Protein AF-A0A9D7M5J3-F1 (afdb_monomer_lite)

Structure (mmCIF, N/CA/C/O backbone):
data_AF-A0A9D7M5J3-F1
#
_entry.id   AF-A0A9D7M5J3-F1
#
loop_
_atom_site.group_PDB
_atom_site.id
_atom_site.type_symbol
_atom_site.label_atom_id
_atom_site.label_alt_id
_atom_site.label_comp_id
_atom_site.label_asym_id
_atom_site.label_entity_id
_atom_site.label_seq_id
_atom_site.pdbx_PDB_ins_code
_atom_site.Cartn_x
_atom_site.Cartn_y
_atom_site.Cartn_z
_atom_site.occupancy
_atom_site.B_iso_or_equiv
_atom_site.auth_seq_id
_atom_site.auth_comp_id
_atom_site.auth_asym_id
_atom_site.auth_atom_id
_atom_site.pdbx_PDB_model_num
ATOM 1 N N . MET A 1 1 ? 2.722 43.543 47.442 1.00 39.03 1 MET A N 1
ATOM 2 C CA . MET A 1 1 ? 3.346 42.303 46.932 1.00 39.03 1 MET A CA 1
ATOM 3 C C . MET A 1 1 ? 2.319 41.614 46.046 1.00 39.03 1 MET A C 1
ATOM 5 O O . MET A 1 1 ? 1.258 41.268 46.543 1.00 39.03 1 MET A O 1
ATOM 9 N N . LYS A 1 2 ? 2.551 41.580 44.728 1.00 34.09 2 LYS A N 1
ATOM 10 C CA . LYS A 1 2 ? 1.630 41.011 43.726 1.00 34.09 2 LYS A CA 1
ATOM 11 C C . LYS A 1 2 ? 2.003 39.540 43.482 1.00 34.09 2 LYS A C 1
ATOM 13 O O . LYS A 1 2 ? 3.196 39.239 43.528 1.00 34.09 2 LYS A O 1
ATOM 18 N N . PRO A 1 3 ? 1.039 38.633 43.257 1.00 40.09 3 PRO A N 1
ATOM 19 C CA . PRO A 1 3 ? 1.306 37.203 43.252 1.00 40.09 3 PRO A CA 1
ATOM 20 C C . PRO A 1 3 ? 2.024 36.795 41.961 1.00 40.09 3 PRO A C 1
ATOM 22 O O . PRO A 1 3 ? 1.487 36.921 40.863 1.00 40.09 3 PRO A O 1
ATOM 25 N N . ILE A 1 4 ? 3.238 36.263 42.107 1.00 49.81 4 ILE A N 1
ATOM 26 C CA . ILE A 1 4 ? 3.941 35.483 41.081 1.00 49.81 4 ILE A CA 1
ATOM 27 C C . ILE A 1 4 ? 3.377 34.057 41.150 1.00 49.81 4 ILE A C 1
ATOM 29 O O . ILE A 1 4 ? 4.041 33.123 41.572 1.00 49.81 4 ILE A O 1
ATOM 33 N N . ILE A 1 5 ? 2.095 33.896 40.826 1.00 48.34 5 ILE A N 1
ATOM 34 C CA . ILE A 1 5 ? 1.463 32.586 40.615 1.00 48.34 5 ILE A CA 1
ATOM 35 C C . ILE A 1 5 ? 0.471 32.759 39.466 1.00 48.34 5 ILE A C 1
ATOM 37 O O . ILE A 1 5 ? -0.736 32.743 39.655 1.00 48.34 5 ILE A O 1
ATOM 41 N N . SER A 1 6 ? 0.975 33.034 38.264 1.00 42.06 6 SER A N 1
ATOM 42 C CA . SER A 1 6 ? 0.135 32.923 37.061 1.00 42.06 6 SER A CA 1
ATOM 43 C C . SER A 1 6 ? 0.899 32.637 35.766 1.00 42.06 6 SER A C 1
ATOM 45 O O . SER A 1 6 ? 0.270 32.503 34.723 1.00 42.06 6 SER A O 1
ATOM 47 N N . PHE A 1 7 ? 2.227 32.489 35.802 1.00 35.81 7 PHE A N 1
ATOM 48 C CA . PHE A 1 7 ? 3.009 32.159 34.602 1.00 35.81 7 PHE A CA 1
ATOM 49 C C . PHE A 1 7 ? 3.361 30.672 34.463 1.00 35.81 7 PHE A C 1
ATOM 51 O O . PHE A 1 7 ? 3.781 30.254 33.389 1.00 35.81 7 PHE A O 1
ATOM 58 N N . LEU A 1 8 ? 3.139 29.850 35.500 1.00 36.00 8 LEU A N 1
ATOM 59 C CA . LEU A 1 8 ? 3.524 28.432 35.466 1.00 36.00 8 LEU A CA 1
ATOM 60 C C . LEU A 1 8 ? 2.443 27.477 34.922 1.00 36.00 8 LEU A C 1
ATOM 62 O O . LEU A 1 8 ? 2.755 26.331 34.626 1.00 36.00 8 LEU A O 1
ATOM 66 N N . PHE A 1 9 ? 1.198 27.930 34.728 1.00 38.12 9 PHE A N 1
ATOM 67 C CA . PHE A 1 9 ? 0.125 27.088 34.165 1.00 38.12 9 PHE A CA 1
ATOM 68 C C . PHE A 1 9 ? -0.090 27.255 32.654 1.00 38.12 9 PHE A C 1
ATOM 70 O O . PHE A 1 9 ? -0.777 26.441 32.047 1.00 38.12 9 PHE A O 1
ATOM 77 N N . ILE A 1 10 ? 0.535 28.250 32.017 1.00 40.31 10 ILE A N 1
ATOM 78 C CA . ILE A 1 10 ? 0.405 28.462 30.563 1.00 40.31 10 ILE A CA 1
ATOM 79 C C . ILE A 1 10 ? 1.448 27.638 29.780 1.00 40.31 10 ILE A C 1
ATOM 81 O O . ILE A 1 10 ? 1.235 27.324 28.614 1.00 40.31 10 ILE A O 1
ATOM 85 N N . PHE A 1 11 ? 2.523 27.179 30.434 1.00 33.00 11 PHE A N 1
ATOM 86 C CA . PHE A 1 11 ? 3.556 26.341 29.806 1.00 33.00 11 PHE A CA 1
ATOM 87 C C . PHE A 1 11 ? 3.235 24.838 29.754 1.00 33.00 11 PHE A C 1
ATOM 89 O O . PHE A 1 11 ? 3.879 24.112 29.003 1.00 33.00 11 PHE A O 1
ATOM 96 N N . LEU A 1 12 ? 2.239 24.355 30.506 1.00 38.28 12 LEU A N 1
ATOM 97 C CA . LEU A 1 12 ? 1.829 22.941 30.460 1.00 38.28 12 LEU A CA 1
ATOM 98 C C . LEU A 1 12 ? 0.682 22.677 29.472 1.00 38.28 12 LEU A C 1
ATOM 100 O O . LEU A 1 12 ? 0.534 21.553 29.006 1.00 38.28 12 LEU A O 1
ATOM 104 N N . ALA A 1 13 ? -0.086 23.702 29.090 1.00 37.25 13 ALA A N 1
ATOM 105 C CA . ALA A 1 13 ? -1.111 23.580 28.050 1.00 37.25 13 ALA A CA 1
ATOM 106 C C . ALA A 1 13 ? -0.543 23.734 26.625 1.00 37.25 13 ALA A C 1
ATOM 108 O O . ALA A 1 13 ? -1.155 23.268 25.667 1.00 37.25 13 ALA A O 1
ATOM 109 N N . SER A 1 14 ? 0.642 24.336 26.470 1.00 31.34 14 SER A N 1
ATOM 110 C CA . SER A 1 14 ? 1.285 24.547 25.165 1.00 31.34 14 SER A CA 1
ATOM 111 C C . SER A 1 14 ? 2.151 23.376 24.681 1.00 31.34 14 SER A C 1
ATOM 113 O O . SER A 1 14 ? 2.630 23.415 23.554 1.00 31.34 14 SER A O 1
ATOM 115 N N . CYS A 1 15 ? 2.302 22.306 25.474 1.00 36.12 15 CYS A N 1
ATOM 116 C CA . CYS A 1 15 ? 2.923 21.045 25.035 1.00 36.12 15 CYS A CA 1
ATOM 117 C C . CYS A 1 15 ? 1.903 19.950 24.658 1.00 36.12 15 CYS A C 1
ATOM 119 O O . CYS A 1 15 ? 2.300 18.827 24.370 1.00 36.12 15 CYS A O 1
ATOM 121 N N . ILE A 1 16 ? 0.596 20.251 24.653 1.00 40.50 16 ILE A N 1
ATOM 122 C CA . ILE A 1 16 ? -0.466 19.295 24.267 1.00 40.50 16 ILE A CA 1
ATOM 123 C C . ILE A 1 16 ? -0.857 19.466 22.783 1.00 40.50 16 ILE A C 1
ATOM 125 O O . ILE A 1 16 ? -1.712 18.751 22.259 1.00 40.50 16 ILE A O 1
ATOM 129 N N . SER A 1 17 ? -0.212 20.384 22.054 1.00 37.12 17 SER A N 1
ATOM 130 C CA . SER A 1 17 ? -0.443 20.513 20.617 1.00 37.12 17 SER A CA 1
ATOM 131 C C . SER A 1 17 ? 0.369 19.475 19.828 1.00 37.12 17 SER A C 1
ATOM 133 O O . SER A 1 17 ? 1.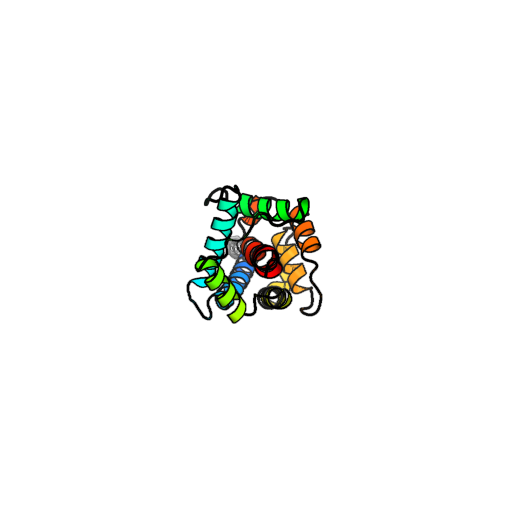598 19.507 19.851 1.00 37.12 17 SER A O 1
ATOM 135 N N . ASN A 1 18 ? -0.348 18.664 19.042 1.00 42.31 18 ASN A N 1
ATOM 136 C CA . ASN A 1 18 ? 0.032 18.259 17.677 1.00 42.31 18 ASN A CA 1
ATOM 137 C C . ASN A 1 18 ? 0.776 16.929 17.427 1.00 42.31 18 ASN A C 1
ATOM 139 O O . ASN A 1 18 ? 1.499 16.846 16.444 1.00 42.31 18 ASN A O 1
ATOM 143 N N . ASN A 1 19 ? 0.531 15.858 18.195 1.00 53.69 19 ASN A N 1
ATOM 144 C CA . ASN A 1 19 ? 0.949 14.496 17.783 1.00 53.69 19 ASN A CA 1
ATOM 145 C C . ASN A 1 19 ? -0.200 13.529 17.452 1.00 53.69 19 ASN A C 1
ATOM 147 O O . ASN A 1 19 ? 0.053 12.420 16.995 1.00 53.69 19 ASN A O 1
ATOM 151 N N . TYR A 1 20 ? -1.461 13.927 17.623 1.00 54.34 20 TYR A N 1
ATOM 152 C CA . TYR A 1 20 ? -2.599 13.018 17.431 1.00 54.34 20 TYR A CA 1
ATOM 153 C C . TYR A 1 20 ? -2.767 12.465 16.004 1.00 54.34 20 TYR A C 1
ATOM 155 O O . TYR A 1 20 ? -3.079 11.281 15.893 1.00 54.34 20 TYR A O 1
ATOM 163 N N . PRO A 1 21 ? -2.539 13.242 14.922 1.00 69.38 21 PRO A N 1
ATOM 164 C CA . PRO A 1 21 ? -2.521 12.683 13.570 1.00 69.38 21 PRO A CA 1
ATOM 165 C C . PRO A 1 21 ? -1.436 11.611 13.412 1.00 69.38 21 PRO A C 1
ATOM 167 O O . PRO A 1 21 ? -1.717 10.532 12.907 1.00 69.38 21 PRO A O 1
ATOM 170 N N . ASN A 1 22 ? -0.241 11.852 13.961 1.00 74.50 22 ASN A N 1
ATOM 171 C CA . ASN A 1 22 ? 0.867 10.896 13.912 1.00 74.50 22 ASN A CA 1
ATOM 172 C C . ASN A 1 22 ? 0.569 9.625 14.724 1.00 74.50 22 ASN A C 1
ATOM 174 O O . ASN A 1 22 ? 0.876 8.528 14.277 1.00 74.50 22 ASN A O 1
ATOM 178 N N . GLU A 1 23 ? -0.034 9.743 15.911 1.00 82.12 23 GLU A N 1
ATOM 179 C CA . GLU A 1 23 ? -0.439 8.584 16.723 1.00 82.12 23 GLU A CA 1
ATOM 180 C C . GLU A 1 23 ? -1.495 7.732 16.016 1.00 82.12 23 GLU A C 1
ATOM 182 O O . GLU A 1 23 ? -1.362 6.511 15.964 1.00 82.12 23 GLU A O 1
ATOM 187 N N . ALA A 1 24 ? -2.517 8.374 15.450 1.00 83.69 24 ALA A N 1
ATOM 188 C CA . ALA A 1 24 ? -3.568 7.690 14.714 1.00 83.69 24 ALA A CA 1
ATOM 189 C C . ALA A 1 24 ? -2.999 6.974 13.480 1.00 83.69 24 ALA A C 1
ATOM 191 O O . ALA A 1 24 ? -3.262 5.794 13.273 1.00 83.69 24 ALA A O 1
ATOM 192 N N . GLU A 1 25 ? -2.172 7.654 12.687 1.00 84.81 25 GLU A N 1
ATOM 193 C CA . GLU A 1 25 ? -1.519 7.055 11.523 1.00 84.81 25 GLU A CA 1
ATOM 194 C C . GLU A 1 25 ? -0.591 5.902 11.910 1.00 84.81 25 GLU A C 1
ATOM 196 O O . GLU A 1 25 ? -0.587 4.864 11.247 1.00 84.81 25 GLU A O 1
ATOM 201 N N . ASN A 1 26 ? 0.166 6.039 13.001 1.00 88.62 26 ASN A N 1
ATOM 202 C CA . ASN A 1 26 ? 0.989 4.954 13.524 1.00 88.62 26 ASN A CA 1
ATOM 203 C C . ASN A 1 26 ? 0.132 3.744 13.908 1.00 88.62 26 ASN A C 1
ATOM 205 O O . ASN A 1 26 ? 0.468 2.630 13.522 1.00 88.62 26 ASN A O 1
ATOM 209 N N . GLU A 1 27 ? -0.991 3.942 14.603 1.00 92.69 27 GLU A N 1
ATOM 210 C CA . GLU A 1 27 ? -1.904 2.856 14.980 1.00 92.69 27 GLU A CA 1
ATOM 211 C C . GLU A 1 27 ? -2.520 2.168 13.751 1.00 92.69 27 GLU A C 1
ATOM 213 O O . GLU A 1 27 ? -2.554 0.940 13.688 1.00 92.69 27 GLU A O 1
ATOM 218 N N . MET A 1 28 ? -2.928 2.927 12.730 1.00 92.94 28 MET A N 1
ATOM 219 C CA . MET A 1 28 ? -3.419 2.359 11.465 1.00 92.94 28 MET A CA 1
ATOM 220 C C . MET A 1 28 ? -2.339 1.534 10.754 1.00 92.94 28 MET A C 1
ATOM 222 O O . MET A 1 28 ? -2.603 0.425 10.289 1.00 92.94 28 MET A O 1
ATOM 226 N N . ASN A 1 29 ? -1.110 2.051 10.685 1.00 92.38 29 ASN A N 1
ATOM 227 C CA . ASN A 1 29 ? 0.018 1.354 10.068 1.00 92.38 29 ASN A CA 1
ATOM 228 C C . ASN A 1 29 ? 0.421 0.097 10.850 1.00 92.38 29 ASN A C 1
ATOM 230 O O . ASN A 1 29 ? 0.740 -0.924 10.245 1.00 92.38 29 ASN A O 1
ATOM 234 N N . GLU A 1 30 ? 0.367 0.143 12.180 1.00 94.94 30 GLU A N 1
ATOM 235 C CA . GLU A 1 30 ? 0.563 -1.016 13.052 1.00 94.94 30 GLU A CA 1
ATOM 236 C C . GLU A 1 30 ? -0.514 -2.079 12.816 1.00 94.94 30 GLU A C 1
ATOM 238 O O . GLU A 1 30 ? -0.183 -3.254 12.668 1.00 94.94 30 GLU A O 1
ATOM 243 N N . ASN A 1 31 ? -1.786 -1.687 12.695 1.00 95.38 31 ASN A N 1
ATOM 244 C CA . ASN A 1 31 ? -2.882 -2.605 12.372 1.00 95.38 31 ASN A CA 1
ATOM 245 C C . ASN A 1 31 ? -2.647 -3.309 11.028 1.00 95.38 31 ASN A C 1
ATOM 247 O O . ASN A 1 31 ? -2.722 -4.538 10.955 1.00 95.38 31 ASN A O 1
ATOM 251 N N . ILE A 1 32 ? -2.278 -2.553 9.988 1.00 95.06 32 ILE A N 1
ATOM 252 C CA . ILE A 1 32 ? -1.920 -3.102 8.673 1.00 95.06 32 ILE A CA 1
ATOM 253 C C . ILE A 1 32 ? -0.736 -4.066 8.799 1.00 95.06 32 ILE A C 1
ATOM 255 O O . ILE A 1 32 ? -0.806 -5.197 8.312 1.00 95.06 32 ILE A O 1
ATOM 259 N N . ARG A 1 33 ? 0.338 -3.654 9.484 1.00 95.38 33 ARG A N 1
ATOM 260 C CA . ARG A 1 33 ? 1.535 -4.483 9.663 1.00 95.38 33 ARG A CA 1
ATOM 261 C C . ARG A 1 33 ? 1.200 -5.791 10.367 1.00 95.38 33 ARG A C 1
ATOM 263 O O . ARG A 1 33 ? 1.571 -6.841 9.865 1.00 95.38 33 ARG A O 1
ATOM 270 N N . ASN A 1 34 ? 0.468 -5.739 11.477 1.00 95.44 34 ASN A N 1
ATOM 271 C CA . ASN A 1 34 ? 0.084 -6.920 12.253 1.00 95.44 34 ASN A CA 1
ATOM 272 C C . ASN A 1 34 ? -0.729 -7.917 11.419 1.00 95.44 34 ASN A C 1
ATOM 274 O O . ASN A 1 34 ? -0.594 -9.127 11.590 1.00 95.44 34 ASN A O 1
ATOM 278 N N . ARG A 1 35 ? -1.558 -7.422 10.493 1.00 94.81 35 ARG A N 1
ATOM 279 C CA . ARG A 1 35 ? -2.290 -8.272 9.550 1.00 94.81 35 ARG A CA 1
ATOM 280 C C . ARG A 1 35 ? -1.370 -8.878 8.493 1.00 94.81 35 ARG A C 1
ATOM 282 O O . ARG A 1 35 ? -1.509 -10.060 8.203 1.00 94.81 35 ARG A O 1
ATOM 289 N N . LEU A 1 36 ? -0.426 -8.109 7.950 1.00 95.00 36 LEU A N 1
ATOM 290 C CA . LEU A 1 36 ? 0.546 -8.603 6.969 1.00 95.00 36 LEU A CA 1
ATOM 291 C C . LEU A 1 36 ? 1.517 -9.629 7.567 1.00 95.00 36 LEU A C 1
ATOM 293 O O . LEU A 1 36 ? 1.928 -10.553 6.875 1.00 95.00 36 LEU A O 1
ATOM 297 N N . THR A 1 37 ? 1.871 -9.505 8.844 1.00 95.56 37 THR A N 1
ATOM 298 C CA . THR A 1 37 ? 2.920 -10.328 9.463 1.00 95.56 37 THR A CA 1
ATOM 299 C C . THR A 1 37 ? 2.407 -11.525 10.261 1.00 95.56 37 THR A C 1
ATOM 301 O O . THR A 1 37 ? 3.205 -12.219 10.891 1.00 95.56 37 THR A O 1
ATOM 304 N N . VAL A 1 38 ? 1.100 -11.814 10.220 1.00 94.69 38 VAL A N 1
ATOM 305 C CA . VAL A 1 38 ? 0.485 -12.870 11.048 1.00 94.69 38 VAL A CA 1
ATOM 306 C C . VAL A 1 38 ? 1.053 -14.268 10.762 1.00 94.69 38 VAL A C 1
ATOM 308 O O . VAL A 1 38 ? 1.217 -15.061 11.685 1.00 94.69 38 VAL A O 1
ATOM 311 N N . ASN A 1 39 ? 1.402 -14.557 9.505 1.00 92.69 39 ASN A N 1
ATOM 312 C CA . ASN A 1 39 ? 1.982 -15.841 9.094 1.00 92.69 39 ASN A CA 1
ATOM 313 C C . ASN A 1 39 ? 3.507 -15.776 8.922 1.00 92.69 39 ASN A C 1
ATOM 315 O O . ASN A 1 39 ? 4.193 -16.784 9.087 1.00 92.69 39 ASN A O 1
ATOM 319 N N . SER A 1 40 ? 4.038 -14.603 8.562 1.00 93.50 40 SER A N 1
ATOM 320 C CA . SER A 1 40 ? 5.458 -14.391 8.283 1.00 93.50 40 SER A CA 1
ATOM 321 C C . SER A 1 40 ? 5.916 -13.026 8.821 1.00 93.50 40 SER A C 1
ATOM 323 O O . SER A 1 40 ? 5.496 -11.991 8.297 1.00 93.50 40 SER A O 1
ATOM 325 N N . PRO A 1 41 ? 6.807 -12.987 9.833 1.00 93.75 41 PRO A N 1
ATOM 326 C CA . PRO A 1 41 ? 7.225 -11.746 10.495 1.00 93.75 41 PRO A CA 1
ATOM 327 C C . PRO A 1 41 ? 7.899 -10.692 9.604 1.00 93.75 41 PRO A C 1
ATOM 329 O O . PRO A 1 41 ? 8.037 -9.548 10.030 1.00 93.75 41 PRO A O 1
ATOM 332 N N . SER A 1 42 ? 8.367 -11.066 8.409 1.00 94.69 42 SER A N 1
ATOM 333 C CA . SER A 1 42 ? 9.049 -10.175 7.458 1.00 94.69 42 SER A CA 1
ATOM 334 C C . SER A 1 42 ? 8.200 -9.795 6.247 1.00 94.69 42 SER A C 1
ATOM 336 O O . SER A 1 42 ? 8.693 -9.084 5.368 1.00 94.69 42 SER A O 1
ATOM 338 N N . PHE A 1 43 ? 6.955 -10.274 6.160 1.00 96.75 43 PHE A N 1
ATOM 339 C CA . PHE A 1 43 ? 6.185 -10.170 4.924 1.00 96.75 43 PHE A CA 1
ATOM 340 C C . PHE A 1 43 ? 5.867 -8.729 4.510 1.00 96.75 43 PHE A C 1
ATOM 342 O O . PHE A 1 43 ? 5.921 -8.414 3.324 1.00 96.75 43 PHE A O 1
ATOM 349 N N . ASP A 1 44 ? 5.615 -7.832 5.464 1.00 95.19 44 ASP A N 1
ATOM 350 C CA . ASP A 1 44 ? 5.410 -6.402 5.205 1.00 95.19 44 ASP A CA 1
ATOM 351 C C . ASP A 1 44 ? 6.607 -5.776 4.465 1.00 95.19 44 ASP A C 1
ATOM 353 O O . ASP A 1 44 ? 6.445 -5.080 3.459 1.00 95.19 44 ASP A O 1
ATOM 357 N N . LYS A 1 45 ? 7.825 -6.088 4.919 1.00 95.25 45 LYS A N 1
ATOM 358 C CA . LYS A 1 45 ? 9.075 -5.603 4.321 1.00 95.25 45 LYS A CA 1
ATOM 359 C C . LYS A 1 45 ? 9.346 -6.253 2.972 1.00 95.25 45 LYS A C 1
ATOM 361 O O . LYS A 1 45 ? 9.779 -5.569 2.048 1.00 95.25 45 LYS A O 1
ATOM 366 N N . GLU A 1 46 ? 9.093 -7.556 2.849 1.00 96.38 46 GLU A N 1
ATOM 367 C CA . GLU A 1 46 ? 9.244 -8.280 1.583 1.00 96.38 46 GLU A CA 1
ATOM 368 C C . GLU A 1 46 ? 8.304 -7.732 0.508 1.00 96.38 46 GLU A C 1
ATOM 370 O O . GLU A 1 46 ? 8.743 -7.475 -0.612 1.00 96.38 46 GLU A O 1
ATOM 375 N N . LEU A 1 47 ? 7.037 -7.492 0.854 1.00 96.62 47 LEU A N 1
ATOM 376 C CA . LEU A 1 47 ? 6.043 -6.936 -0.057 1.00 96.62 47 LEU A CA 1
ATOM 377 C C . LEU A 1 47 ? 6.413 -5.513 -0.494 1.00 96.62 47 LEU A C 1
ATOM 379 O O . LEU A 1 47 ? 6.357 -5.203 -1.685 1.00 96.62 47 LEU A O 1
ATOM 383 N N . LYS A 1 48 ? 6.843 -4.664 0.449 1.00 95.75 48 LYS A N 1
ATOM 384 C CA . LYS A 1 48 ? 7.313 -3.308 0.138 1.00 95.75 48 LYS A CA 1
ATOM 385 C C . LYS A 1 48 ? 8.515 -3.335 -0.805 1.00 95.75 48 LYS A C 1
ATOM 387 O O . LYS A 1 48 ? 8.498 -2.666 -1.836 1.00 95.75 48 LYS A O 1
ATOM 392 N N . LYS A 1 49 ? 9.522 -4.158 -0.502 1.00 94.88 49 LYS A N 1
ATOM 393 C CA . LYS A 1 49 ? 10.717 -4.287 -1.343 1.00 94.88 49 LYS A CA 1
ATOM 394 C C . LYS A 1 49 ? 10.371 -4.787 -2.746 1.00 94.88 49 LYS A C 1
ATOM 396 O O . LYS A 1 49 ? 10.915 -4.282 -3.723 1.00 94.88 49 LYS A O 1
ATOM 401 N N . TYR A 1 50 ? 9.448 -5.741 -2.841 1.00 95.62 50 TYR A N 1
ATOM 402 C CA . TYR A 1 50 ? 8.968 -6.275 -4.111 1.00 95.62 50 TYR A CA 1
ATOM 403 C C . TYR A 1 50 ? 8.300 -5.195 -4.977 1.00 95.62 50 TYR A C 1
ATOM 405 O O . TYR A 1 50 ? 8.570 -5.114 -6.176 1.00 95.62 50 TYR A O 1
ATOM 413 N N . PHE A 1 51 ? 7.487 -4.319 -4.379 1.00 95.62 51 PHE A N 1
ATOM 414 C CA . PHE A 1 51 ? 6.923 -3.167 -5.084 1.00 95.62 51 PHE A CA 1
ATOM 415 C C . PHE A 1 51 ? 7.999 -2.165 -5.531 1.00 95.62 51 PHE A C 1
ATOM 417 O O . PHE A 1 51 ? 7.982 -1.713 -6.672 1.00 95.62 51 PHE A O 1
ATOM 424 N N . GLU A 1 52 ? 8.974 -1.849 -4.681 1.00 94.00 52 GLU A N 1
ATOM 425 C CA . GLU A 1 52 ? 10.081 -0.946 -5.031 1.00 94.00 52 GLU A CA 1
ATOM 426 C C . GLU A 1 52 ? 10.960 -1.499 -6.168 1.00 94.00 52 GLU A C 1
ATOM 428 O O . GLU A 1 52 ? 11.382 -0.753 -7.056 1.00 94.00 52 GLU A O 1
ATOM 433 N N . ASP A 1 53 ? 11.193 -2.814 -6.192 1.00 92.75 53 ASP A N 1
ATOM 434 C CA . ASP A 1 53 ? 11.868 -3.493 -7.303 1.00 92.75 53 ASP A CA 1
ATOM 435 C C . ASP A 1 53 ? 11.045 -3.431 -8.590 1.00 92.75 53 ASP A C 1
ATOM 437 O O . ASP A 1 53 ? 11.600 -3.200 -9.666 1.00 92.75 53 ASP A O 1
ATOM 441 N N . TYR A 1 54 ? 9.723 -3.589 -8.490 1.00 92.81 54 TYR A N 1
ATOM 442 C CA . TYR A 1 54 ? 8.817 -3.412 -9.620 1.00 92.81 54 TYR A CA 1
ATOM 443 C C . TYR A 1 54 ? 8.874 -1.982 -10.172 1.00 92.81 54 TYR A C 1
ATOM 445 O O . TYR A 1 54 ? 8.994 -1.800 -11.382 1.00 92.81 54 TYR A O 1
ATOM 453 N N . LEU A 1 55 ? 8.852 -0.966 -9.310 1.00 93.06 55 LEU A N 1
ATOM 454 C CA . LEU A 1 55 ? 9.001 0.434 -9.711 1.00 93.06 55 LEU A CA 1
ATOM 455 C C . LEU A 1 55 ? 10.344 0.674 -10.418 1.00 93.06 55 LEU A C 1
ATOM 457 O O . LEU A 1 55 ? 10.375 1.216 -11.524 1.00 93.06 55 LEU A O 1
ATOM 461 N N . THR A 1 56 ? 11.441 0.193 -9.831 1.00 91.62 56 THR A N 1
ATOM 462 C CA . THR A 1 56 ? 12.790 0.327 -10.403 1.00 91.62 56 THR A CA 1
ATOM 463 C C . THR A 1 56 ? 12.893 -0.345 -11.772 1.00 91.62 56 THR A C 1
ATOM 465 O O . THR A 1 56 ? 13.412 0.239 -12.723 1.00 91.62 56 THR A O 1
ATOM 468 N N . ALA A 1 57 ? 12.343 -1.556 -11.909 1.00 90.31 57 ALA A N 1
ATOM 469 C CA . ALA A 1 57 ? 12.313 -2.290 -13.173 1.00 90.31 57 ALA A CA 1
ATOM 470 C C . ALA A 1 57 ? 11.517 -1.568 -14.274 1.00 90.31 57 ALA A C 1
ATOM 472 O O . ALA A 1 57 ? 11.728 -1.842 -15.455 1.00 90.31 57 ALA A O 1
ATOM 473 N N . ASN A 1 58 ? 10.635 -0.643 -13.894 1.00 88.81 58 ASN A N 1
ATOM 474 C CA . ASN A 1 58 ? 9.835 0.172 -14.798 1.00 88.81 58 ASN A CA 1
ATOM 475 C C . ASN A 1 58 ? 10.303 1.638 -14.873 1.00 88.81 58 ASN A C 1
ATOM 477 O O . ASN A 1 58 ? 9.531 2.522 -15.238 1.00 88.81 58 ASN A O 1
ATOM 481 N N . ASN A 1 59 ? 11.583 1.892 -14.583 1.00 88.94 59 ASN A N 1
ATOM 482 C CA . ASN A 1 59 ? 12.245 3.196 -14.717 1.00 88.94 59 ASN A CA 1
ATOM 483 C C . ASN A 1 59 ? 11.726 4.297 -13.776 1.00 88.94 59 ASN A C 1
ATOM 485 O O . ASN A 1 59 ? 11.909 5.483 -14.054 1.00 88.94 59 ASN A O 1
ATOM 489 N N . PHE A 1 60 ? 11.120 3.929 -12.649 1.00 89.25 60 PHE A N 1
ATOM 490 C CA . PHE A 1 60 ? 10.930 4.857 -11.538 1.00 89.25 60 PHE A CA 1
ATOM 491 C C . PHE A 1 60 ? 12.201 4.836 -10.691 1.00 89.25 60 PHE A C 1
ATOM 493 O O . PHE A 1 60 ? 12.641 3.774 -10.256 1.00 89.25 60 PHE A O 1
ATOM 500 N N . THR A 1 61 ? 12.805 5.997 -10.448 1.00 86.38 61 THR A N 1
ATOM 501 C CA . THR A 1 61 ? 13.932 6.094 -9.513 1.00 86.38 61 THR A CA 1
ATOM 502 C C . THR A 1 61 ? 13.414 5.884 -8.096 1.00 86.38 61 THR A C 1
ATOM 504 O O . THR A 1 61 ? 12.566 6.652 -7.643 1.00 86.38 61 THR A O 1
ATOM 507 N N . VAL A 1 62 ? 13.907 4.847 -7.416 1.00 84.69 62 VAL A N 1
ATOM 508 C CA . VAL A 1 62 ? 13.527 4.526 -6.037 1.00 84.69 62 VAL A CA 1
ATOM 509 C C . VAL A 1 62 ? 14.772 4.446 -5.161 1.00 84.69 62 VAL A C 1
ATOM 511 O O . VAL A 1 62 ? 15.526 3.478 -5.192 1.00 84.69 62 VAL A O 1
ATOM 514 N N . ASP A 1 63 ? 14.957 5.475 -4.347 1.00 85.81 63 ASP A N 1
ATOM 515 C CA . ASP A 1 63 ? 15.882 5.521 -3.220 1.00 85.81 63 ASP A CA 1
ATOM 516 C C . ASP A 1 63 ? 15.233 6.288 -2.055 1.00 85.81 63 ASP A C 1
ATOM 518 O O . ASP A 1 63 ? 14.105 6.775 -2.159 1.00 85.81 63 ASP A O 1
ATOM 522 N N . GLN A 1 64 ? 15.932 6.408 -0.925 1.00 80.75 64 GLN A N 1
ATOM 523 C CA . GLN A 1 64 ? 15.387 7.082 0.255 1.00 80.75 64 GLN A CA 1
ATOM 524 C C . GLN A 1 64 ? 14.996 8.548 -0.008 1.00 80.75 64 GLN A C 1
ATOM 526 O O . GLN A 1 64 ? 14.055 9.037 0.611 1.00 80.75 64 GLN A O 1
ATOM 531 N N . ALA A 1 65 ? 15.686 9.244 -0.915 1.00 85.75 65 ALA A N 1
ATOM 532 C CA . ALA A 1 65 ? 15.403 10.642 -1.237 1.00 85.75 65 ALA A CA 1
ATOM 533 C C . ALA A 1 65 ? 14.241 10.797 -2.234 1.00 85.75 65 ALA A C 1
ATOM 535 O O . ALA A 1 65 ? 13.631 11.861 -2.312 1.00 85.75 65 ALA A O 1
ATOM 536 N N . THR A 1 66 ? 13.936 9.752 -3.005 1.00 89.69 66 THR A N 1
ATOM 537 C CA . THR A 1 66 ? 12.988 9.799 -4.130 1.00 89.69 66 THR A CA 1
ATOM 538 C C . THR A 1 66 ? 11.742 8.941 -3.926 1.00 89.69 66 THR A C 1
ATOM 540 O O . THR A 1 66 ? 10.822 9.014 -4.740 1.00 89.69 66 THR A O 1
ATOM 543 N N . ILE A 1 67 ? 11.650 8.171 -2.838 1.00 89.25 67 ILE A N 1
ATOM 544 C CA . ILE A 1 67 ? 10.564 7.203 -2.637 1.00 89.25 67 ILE A CA 1
ATOM 545 C C . ILE A 1 67 ? 9.164 7.831 -2.676 1.00 89.25 67 ILE A C 1
ATOM 547 O O . ILE A 1 67 ? 8.277 7.305 -3.346 1.00 89.25 67 ILE A O 1
ATOM 551 N N . SER A 1 68 ? 8.969 8.993 -2.052 1.00 91.19 68 SER A N 1
ATOM 552 C CA . SER A 1 68 ? 7.682 9.700 -2.062 1.00 91.19 68 SER A CA 1
ATOM 553 C C . SER A 1 68 ? 7.283 10.112 -3.484 1.00 91.19 68 SER A C 1
ATOM 555 O O . SER A 1 68 ? 6.152 9.890 -3.920 1.00 91.19 68 SER A O 1
ATOM 557 N N . LEU A 1 69 ? 8.250 10.621 -4.255 1.00 94.38 69 LEU A N 1
ATOM 558 C CA . LEU A 1 69 ? 8.060 10.975 -5.660 1.00 94.38 69 LEU A CA 1
ATOM 559 C C . LEU A 1 69 ? 7.758 9.744 -6.524 1.00 94.38 69 LEU A C 1
ATOM 561 O O . LEU A 1 69 ? 6.912 9.820 -7.414 1.00 94.38 69 LEU A O 1
ATOM 565 N N . ALA A 1 70 ? 8.404 8.609 -6.260 1.00 93.88 70 ALA A N 1
ATOM 566 C CA . ALA A 1 70 ? 8.159 7.373 -6.992 1.00 93.88 70 ALA A CA 1
ATOM 567 C C . ALA A 1 70 ? 6.725 6.859 -6.790 1.00 93.88 70 ALA A C 1
ATOM 569 O O . ALA A 1 70 ? 6.056 6.523 -7.766 1.00 93.88 70 ALA A O 1
ATOM 570 N N . TYR A 1 71 ? 6.225 6.862 -5.550 1.00 94.44 71 TYR A N 1
ATOM 571 C CA . TYR A 1 71 ? 4.858 6.437 -5.228 1.00 94.44 71 TYR A CA 1
ATOM 572 C C . TYR A 1 71 ? 3.817 7.372 -5.857 1.00 94.44 71 TYR A C 1
ATOM 574 O O . TYR A 1 71 ? 2.846 6.901 -6.455 1.00 94.44 71 TYR A O 1
ATOM 582 N N . TYR A 1 72 ? 4.050 8.687 -5.791 1.00 94.12 72 TYR A N 1
ATOM 583 C CA . TYR A 1 72 ? 3.208 9.682 -6.458 1.00 94.12 72 TYR A CA 1
ATOM 584 C C . TYR A 1 72 ? 3.165 9.464 -7.977 1.00 94.12 72 TYR A C 1
ATOM 586 O O . TYR A 1 72 ? 2.090 9.359 -8.570 1.00 94.12 72 TYR A O 1
ATOM 594 N N . ASN A 1 73 ? 4.334 9.346 -8.614 1.00 93.62 73 ASN A N 1
ATOM 595 C CA . ASN A 1 73 ? 4.434 9.160 -10.060 1.00 93.62 73 ASN A CA 1
ATOM 596 C C . ASN A 1 73 ? 3.817 7.835 -10.512 1.00 93.62 73 ASN A C 1
ATOM 598 O O . ASN A 1 73 ? 3.229 7.780 -11.589 1.00 93.62 73 ASN A O 1
ATOM 602 N N . TYR A 1 74 ? 3.925 6.780 -9.701 1.00 94.00 74 TYR A N 1
ATOM 603 C CA . TYR A 1 74 ? 3.267 5.506 -9.966 1.00 94.00 74 TYR A CA 1
ATOM 604 C C . TYR A 1 74 ? 1.744 5.670 -10.027 1.00 94.00 74 TYR A C 1
ATOM 606 O O . TYR A 1 74 ? 1.127 5.293 -11.023 1.00 94.00 74 TYR A O 1
ATOM 614 N N . LEU A 1 75 ? 1.131 6.295 -9.015 1.00 92.19 75 LEU A N 1
ATOM 615 C CA . LEU A 1 75 ? -0.311 6.560 -9.031 1.00 92.19 75 LEU A CA 1
ATOM 616 C C . LEU A 1 75 ? -0.716 7.442 -10.214 1.00 92.19 75 LEU A C 1
ATOM 618 O O . LEU A 1 75 ? -1.700 7.147 -10.893 1.00 92.19 75 LEU A O 1
ATOM 622 N N . LYS A 1 76 ? 0.058 8.500 -10.481 1.00 92.12 76 LYS A N 1
ATOM 623 C CA . LYS A 1 76 ? -0.172 9.398 -11.614 1.00 92.12 76 LYS A CA 1
ATOM 624 C C . LYS A 1 76 ? -0.167 8.636 -12.935 1.00 92.12 76 LYS A C 1
ATOM 626 O O . LYS A 1 76 ? -1.097 8.785 -13.722 1.00 92.12 76 LYS A O 1
ATOM 631 N N . TYR A 1 77 ? 0.811 7.756 -13.137 1.00 90.19 77 TYR A N 1
ATOM 632 C CA . TYR A 1 77 ? 0.858 6.884 -14.305 1.00 90.19 77 TYR A CA 1
ATOM 633 C C . TYR A 1 77 ? -0.399 6.009 -14.407 1.00 90.19 77 TYR A C 1
ATOM 635 O O . TYR A 1 77 ? -1.003 5.944 -15.477 1.00 90.19 77 TYR A O 1
ATOM 643 N N . LYS A 1 78 ? -0.825 5.365 -13.307 1.00 87.44 78 LYS A N 1
ATOM 644 C CA . LYS A 1 78 ? -2.024 4.505 -13.302 1.00 87.44 78 LYS A CA 1
ATOM 645 C C . LYS A 1 78 ? -3.276 5.261 -13.742 1.00 87.44 78 LYS A C 1
ATOM 647 O O . LYS A 1 78 ? -4.052 4.714 -14.518 1.00 87.44 78 LYS A O 1
ATOM 652 N N . VAL A 1 79 ? -3.454 6.505 -13.297 1.00 87.00 79 VAL A N 1
ATOM 653 C CA . VAL A 1 79 ? -4.603 7.337 -13.690 1.00 87.00 79 VAL A CA 1
ATOM 654 C C . VAL A 1 79 ? -4.492 7.829 -15.132 1.00 87.00 79 VAL A C 1
ATOM 656 O O . VAL A 1 79 ? -5.471 7.770 -15.869 1.00 87.00 79 VAL A O 1
ATOM 659 N N . GLU A 1 80 ? -3.317 8.293 -15.559 1.00 88.44 80 GLU A N 1
ATOM 660 C CA . GLU A 1 80 ? -3.130 8.875 -16.896 1.00 88.44 80 GLU A CA 1
ATOM 661 C C . GLU A 1 80 ? -3.148 7.840 -18.021 1.00 88.44 80 GLU A C 1
ATOM 663 O O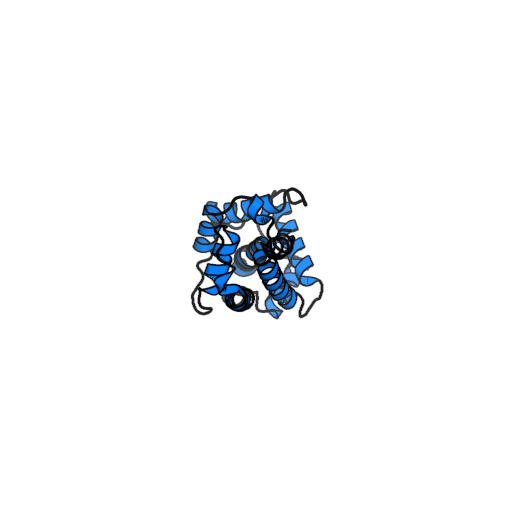 . GLU A 1 80 ? -3.525 8.160 -19.150 1.00 88.44 80 GLU A O 1
ATOM 668 N N . LYS A 1 81 ? -2.680 6.621 -17.744 1.00 83.44 81 LYS A N 1
ATOM 669 C CA . LYS A 1 81 ? -2.543 5.569 -18.756 1.00 83.44 81 LYS A CA 1
ATOM 670 C C . LYS A 1 81 ? -3.627 4.509 -18.662 1.00 83.44 81 LYS A C 1
ATOM 672 O O . LYS A 1 81 ? -3.921 3.894 -19.677 1.00 83.44 81 LYS A O 1
ATOM 677 N N . GLY A 1 82 ? -4.208 4.277 -17.482 1.00 72.62 82 GLY A N 1
ATOM 678 C CA . GLY A 1 82 ? -5.181 3.199 -17.260 1.00 72.62 82 GLY A CA 1
ATOM 679 C C . GLY A 1 82 ? -4.608 1.789 -17.466 1.00 72.62 82 GLY A C 1
ATOM 680 O O . GLY A 1 82 ? -5.340 0.808 -17.400 1.00 72.62 82 GLY A O 1
ATOM 681 N N . GLU A 1 83 ? -3.304 1.678 -17.712 1.00 74.75 83 GLU A N 1
ATOM 682 C CA . GLU A 1 83 ? -2.614 0.440 -18.050 1.00 74.75 83 GLU A CA 1
ATOM 683 C C . GLU A 1 83 ? -1.693 0.001 -16.911 1.00 74.75 83 GLU A C 1
ATOM 685 O O . GLU A 1 83 ? -1.412 0.740 -15.958 1.00 74.75 83 GLU A O 1
ATOM 690 N N . SER A 1 84 ? -1.243 -1.249 -16.986 1.00 73.19 84 SER A N 1
ATOM 691 C CA . SER A 1 84 ? -0.150 -1.721 -16.146 1.00 73.19 84 SER A CA 1
ATOM 692 C C . SER A 1 84 ? 1.130 -0.960 -16.474 1.00 73.19 84 SER A C 1
ATOM 694 O O . SER A 1 84 ? 1.440 -0.749 -17.645 1.00 73.19 84 SER A O 1
ATOM 696 N N . VAL A 1 85 ? 1.892 -0.588 -15.444 1.00 77.94 85 VAL A N 1
ATOM 697 C CA . VAL A 1 85 ? 3.215 0.027 -15.639 1.00 77.94 85 VAL A CA 1
ATOM 698 C C . VAL A 1 85 ? 4.169 -0.935 -16.359 1.00 77.94 85 VAL A C 1
ATOM 700 O O . VAL A 1 85 ? 5.000 -0.511 -17.159 1.00 77.94 85 VAL A O 1
ATOM 703 N N . GLY A 1 86 ? 4.011 -2.238 -16.126 1.00 78.94 86 GLY A N 1
ATOM 704 C CA . GLY A 1 86 ? 4.747 -3.277 -16.823 1.00 78.94 86 GLY A CA 1
ATOM 705 C C . GLY A 1 86 ? 4.336 -4.673 -16.375 1.00 78.94 86 GLY A C 1
ATOM 706 O O . GLY A 1 86 ? 3.673 -4.878 -15.362 1.00 78.94 86 GLY A O 1
ATOM 707 N N . LYS A 1 87 ? 4.759 -5.684 -17.135 1.00 79.38 87 LYS A N 1
ATOM 708 C CA . LYS A 1 87 ? 4.423 -7.074 -16.807 1.00 79.38 87 LYS A CA 1
ATOM 709 C C . LYS A 1 87 ? 5.130 -7.514 -15.531 1.00 79.38 87 LYS A C 1
ATOM 711 O O . LYS A 1 87 ? 6.358 -7.444 -15.439 1.00 79.38 87 LYS A O 1
ATOM 716 N N . ILE A 1 88 ? 4.362 -8.054 -14.590 1.00 86.38 88 ILE A N 1
ATOM 717 C CA . ILE A 1 88 ? 4.923 -8.729 -13.425 1.00 86.38 88 ILE A CA 1
ATOM 718 C C . ILE A 1 88 ? 5.587 -10.034 -13.881 1.00 86.38 88 ILE A C 1
ATOM 720 O O . ILE A 1 88 ? 4.993 -10.843 -14.597 1.00 86.38 88 ILE A O 1
ATOM 724 N N . LYS A 1 89 ? 6.845 -10.246 -13.482 1.00 85.75 89 LYS A N 1
ATOM 725 C CA . LYS A 1 89 ? 7.569 -11.486 -13.787 1.00 85.75 89 LYS A CA 1
ATOM 726 C C . LYS A 1 89 ? 6.915 -12.644 -13.042 1.00 85.75 89 LYS A C 1
ATOM 728 O O . LYS A 1 89 ? 6.705 -12.557 -11.844 1.00 85.75 89 LYS A O 1
ATOM 733 N N . ASN A 1 90 ? 6.637 -13.752 -13.720 1.00 86.62 90 ASN A N 1
ATOM 734 C CA . ASN A 1 90 ? 6.111 -14.947 -13.057 1.00 86.62 90 ASN A CA 1
ATOM 735 C C . ASN A 1 90 ? 7.252 -15.836 -12.537 1.00 86.62 90 ASN A C 1
ATOM 737 O O . ASN A 1 90 ? 7.514 -16.912 -13.073 1.00 86.62 90 ASN A O 1
ATOM 741 N N . ASP A 1 91 ? 7.980 -15.339 -11.540 1.00 92.06 91 ASP A N 1
ATOM 742 C CA . ASP A 1 91 ? 9.085 -16.043 -10.891 1.00 92.06 91 ASP A CA 1
ATOM 743 C C . ASP A 1 91 ? 8.694 -16.606 -9.513 1.00 92.06 91 ASP A C 1
ATOM 745 O O . ASP A 1 91 ? 7.583 -16.416 -9.011 1.00 92.06 91 ASP A O 1
ATOM 749 N N . SER A 1 92 ? 9.618 -17.343 -8.890 1.00 94.06 92 SER A N 1
ATOM 750 C CA . SER A 1 92 ? 9.387 -17.981 -7.589 1.00 94.06 92 SER A CA 1
ATOM 751 C C . SER A 1 92 ? 9.077 -16.976 -6.478 1.00 94.06 92 SER A C 1
ATOM 753 O O . SER A 1 92 ? 8.282 -17.279 -5.587 1.00 94.06 92 SER A O 1
ATOM 755 N N . LEU A 1 93 ? 9.664 -15.776 -6.540 1.00 93.75 93 LEU A N 1
ATOM 756 C CA . LEU A 1 93 ? 9.381 -14.688 -5.608 1.00 93.75 93 LEU A CA 1
ATOM 757 C C . LEU A 1 93 ? 7.935 -14.213 -5.755 1.00 93.75 93 LEU A C 1
ATOM 759 O O . LEU A 1 93 ? 7.207 -14.144 -4.769 1.00 93.75 93 LEU A O 1
ATOM 763 N N . THR A 1 94 ? 7.497 -13.958 -6.983 1.00 93.69 94 THR A N 1
ATOM 764 C CA . THR A 1 94 ? 6.133 -13.510 -7.284 1.00 93.69 94 THR A CA 1
ATOM 765 C C . THR A 1 94 ? 5.094 -14.530 -6.838 1.00 93.69 94 THR A C 1
ATOM 767 O O . THR A 1 94 ? 4.105 -14.169 -6.202 1.00 93.69 94 THR A O 1
ATOM 770 N N . ILE A 1 95 ? 5.335 -15.816 -7.107 1.00 93.69 95 ILE A N 1
ATOM 771 C CA . ILE A 1 95 ? 4.458 -16.903 -6.654 1.00 93.69 95 ILE A CA 1
ATOM 772 C C . ILE A 1 95 ? 4.372 -16.921 -5.123 1.00 93.69 95 ILE A C 1
ATOM 774 O O . ILE A 1 95 ? 3.278 -17.048 -4.573 1.00 93.69 95 ILE A O 1
ATOM 778 N N . ARG A 1 96 ? 5.502 -16.750 -4.423 1.00 95.12 96 ARG A N 1
ATOM 779 C CA . ARG A 1 96 ? 5.535 -16.679 -2.955 1.00 95.12 96 ARG A CA 1
ATOM 780 C C . ARG A 1 96 ? 4.712 -15.503 -2.427 1.00 95.12 96 ARG A C 1
ATOM 782 O O . ARG A 1 96 ? 3.867 -15.717 -1.564 1.00 95.12 96 ARG A O 1
ATOM 789 N N . ILE A 1 97 ? 4.909 -14.300 -2.976 1.00 96.44 97 ILE A N 1
ATOM 790 C CA . ILE A 1 97 ? 4.147 -13.101 -2.594 1.00 96.44 97 ILE A CA 1
ATOM 791 C C . ILE A 1 97 ? 2.644 -13.317 -2.818 1.00 96.44 97 ILE A C 1
ATOM 793 O O . ILE A 1 97 ? 1.852 -13.086 -1.908 1.00 96.44 97 ILE A O 1
ATOM 797 N N . LYS A 1 98 ? 2.238 -13.817 -3.994 1.00 94.56 98 LYS A N 1
ATOM 798 C CA . LYS A 1 98 ? 0.821 -14.080 -4.305 1.00 94.56 98 LYS A CA 1
ATOM 799 C C . LYS A 1 98 ? 0.195 -15.114 -3.367 1.00 94.56 98 LYS A C 1
ATOM 801 O O . LYS A 1 98 ? -0.948 -14.939 -2.947 1.00 94.56 98 LYS A O 1
ATOM 806 N N . ASN A 1 99 ? 0.923 -16.176 -3.027 1.00 95.06 99 ASN A N 1
ATOM 807 C CA . ASN A 1 99 ? 0.433 -17.202 -2.108 1.00 95.06 99 ASN A CA 1
ATOM 808 C C . ASN A 1 99 ? 0.227 -16.654 -0.693 1.00 95.06 99 ASN A C 1
ATOM 810 O O . ASN A 1 99 ? -0.795 -16.955 -0.081 1.00 95.06 99 ASN A O 1
ATOM 814 N N . GLU A 1 100 ? 1.146 -15.822 -0.205 1.00 96.56 100 GLU A N 1
ATOM 815 C CA . GLU A 1 100 ? 1.013 -15.195 1.110 1.00 96.56 100 GLU A CA 1
ATOM 816 C C . GLU A 1 100 ? -0.166 -14.210 1.136 1.00 96.56 100 GLU A C 1
ATOM 818 O O . GLU A 1 100 ? -1.044 -14.317 1.989 1.00 96.56 100 GLU A O 1
ATOM 823 N N . LEU A 1 101 ? -0.291 -13.340 0.125 1.00 96.00 101 LEU A N 1
ATOM 824 C CA . LEU A 1 101 ? -1.454 -12.452 -0.018 1.00 96.00 101 LEU A CA 1
ATOM 825 C C . LEU A 1 101 ? -2.771 -13.233 -0.046 1.00 96.00 101 LEU A C 1
ATOM 827 O O . LEU A 1 101 ? -3.748 -12.819 0.576 1.00 96.00 101 LEU A O 1
ATOM 831 N N . LYS A 1 102 ? -2.808 -14.378 -0.734 1.00 94.94 102 LYS A N 1
ATOM 832 C CA . LYS A 1 102 ? -3.982 -15.255 -0.769 1.00 94.94 102 LYS A CA 1
ATOM 833 C C . LYS A 1 102 ? -4.291 -15.865 0.598 1.00 94.94 102 LYS A C 1
ATOM 835 O O . LYS A 1 102 ? -5.458 -15.897 0.978 1.00 94.94 102 LYS A O 1
ATOM 840 N N . ALA A 1 103 ? -3.282 -16.324 1.338 1.00 95.00 103 ALA A N 1
ATOM 841 C CA . ALA A 1 103 ? -3.460 -16.862 2.689 1.00 95.00 103 ALA A CA 1
ATOM 842 C C . ALA A 1 103 ? -4.020 -15.810 3.662 1.00 95.00 103 ALA A C 1
ATOM 844 O O . ALA A 1 103 ? -4.805 -16.141 4.548 1.00 95.00 103 ALA A O 1
ATOM 845 N N . LEU A 1 104 ? -3.669 -14.540 3.453 1.00 94.81 104 LEU A N 1
ATOM 846 C CA . LEU A 1 104 ? -4.172 -13.399 4.220 1.00 94.81 104 LEU A CA 1
ATOM 847 C C . LEU A 1 104 ? -5.538 -12.876 3.733 1.00 94.81 104 LEU A C 1
ATOM 849 O O . LEU A 1 104 ? -6.143 -12.027 4.387 1.00 94.81 104 LEU A O 1
ATOM 853 N N . GLY A 1 105 ? -6.040 -13.372 2.596 1.00 93.38 105 GLY A N 1
ATOM 854 C CA . GLY A 1 105 ? -7.283 -12.914 1.968 1.00 93.38 105 GLY A CA 1
ATOM 855 C C . GLY A 1 105 ? -7.154 -11.610 1.171 1.00 93.38 105 GLY A C 1
ATOM 856 O O . GLY A 1 105 ? -8.163 -11.038 0.769 1.00 93.38 105 GLY A O 1
ATOM 857 N N . PHE A 1 106 ? -5.936 -11.137 0.903 1.00 93.75 106 PHE A N 1
ATOM 858 C CA . PHE A 1 106 ? -5.637 -9.888 0.184 1.00 93.75 106 PHE A CA 1
ATOM 859 C C . PHE A 1 106 ? -5.472 -10.076 -1.331 1.00 93.75 106 PHE A C 1
ATOM 861 O O . PHE A 1 106 ? -5.080 -9.160 -2.047 1.00 93.75 106 PHE A O 1
ATOM 868 N N . ASN A 1 107 ? -5.818 -11.252 -1.853 1.00 91.56 107 ASN A N 1
ATOM 869 C CA . ASN A 1 107 ? -5.853 -11.535 -3.289 1.00 91.56 107 ASN A CA 1
ATOM 870 C C . ASN A 1 107 ? -7.162 -11.079 -3.972 1.00 91.56 107 ASN A C 1
ATOM 872 O O . ASN A 1 107 ? -7.448 -11.480 -5.099 1.00 91.56 107 ASN A O 1
ATOM 876 N N . THR A 1 108 ? -8.006 -10.318 -3.270 1.00 89.06 108 THR A N 1
ATOM 877 C CA . THR A 1 108 ? -9.300 -9.841 -3.772 1.00 89.06 108 THR A CA 1
ATOM 878 C C . THR A 1 108 ? -9.518 -8.379 -3.403 1.00 89.06 108 THR A C 1
ATOM 880 O O . THR A 1 108 ? -9.098 -7.941 -2.330 1.00 89.06 108 THR A O 1
ATOM 883 N N . LYS A 1 109 ? -10.269 -7.653 -4.244 1.00 86.81 109 LYS A N 1
ATOM 884 C CA . LYS A 1 109 ? -10.659 -6.255 -3.998 1.00 86.81 109 LYS A CA 1
ATOM 885 C C . LYS A 1 109 ? -11.298 -6.079 -2.620 1.00 86.81 109 LYS A C 1
ATOM 887 O O . LYS A 1 109 ? -10.867 -5.238 -1.837 1.00 86.81 109 LYS A O 1
ATOM 892 N N . LYS A 1 110 ? -12.275 -6.938 -2.308 1.00 88.25 110 LYS A N 1
ATOM 893 C CA . LYS A 1 110 ? -13.020 -6.913 -1.045 1.00 88.25 110 LYS A CA 1
ATOM 894 C C . LYS A 1 110 ? -12.127 -7.178 0.166 1.00 88.25 110 LYS A C 1
ATOM 896 O O . LYS A 1 110 ? -12.275 -6.522 1.187 1.00 88.25 110 LYS A O 1
ATOM 901 N N . GLY A 1 111 ? -11.186 -8.116 0.061 1.00 90.81 111 GLY A N 1
ATOM 902 C CA . GLY A 1 111 ? -10.260 -8.413 1.154 1.00 90.81 111 GLY A CA 1
ATOM 903 C C . GLY A 1 111 ? -9.364 -7.228 1.511 1.00 90.81 111 GLY A C 1
ATOM 904 O O . GLY A 1 111 ? -9.172 -6.932 2.687 1.00 90.81 111 GLY A O 1
ATOM 905 N N . ILE A 1 112 ? -8.873 -6.505 0.501 1.00 90.56 112 ILE A N 1
ATOM 906 C CA . ILE A 1 112 ? -8.049 -5.307 0.707 1.00 90.56 112 ILE A CA 1
ATOM 907 C C . ILE A 1 112 ? -8.903 -4.133 1.219 1.00 90.56 112 ILE A C 1
ATOM 909 O O . ILE A 1 112 ? -8.480 -3.432 2.136 1.00 90.56 112 ILE A O 1
ATOM 913 N N . GLN A 1 113 ? -10.114 -3.931 0.683 1.00 87.94 113 GLN A N 1
ATOM 914 C CA . GLN A 1 113 ? -11.062 -2.926 1.193 1.00 87.94 113 GLN A CA 1
ATOM 915 C C . GLN A 1 113 ? -11.376 -3.159 2.678 1.00 87.94 113 GLN A C 1
ATOM 917 O O . GLN A 1 113 ? -11.266 -2.231 3.478 1.00 87.94 113 GLN A O 1
ATOM 922 N N . 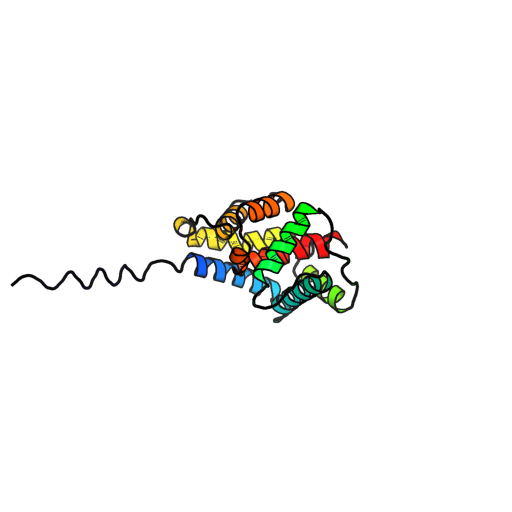ASN A 1 114 ? -11.683 -4.404 3.057 1.00 90.44 114 ASN A N 1
ATOM 923 C CA . ASN A 1 114 ? -11.937 -4.778 4.446 1.00 90.44 114 ASN A CA 1
ATOM 924 C C . ASN A 1 114 ? -10.722 -4.503 5.337 1.00 90.44 114 ASN A C 1
ATOM 926 O O . ASN A 1 114 ? -10.886 -3.921 6.403 1.00 90.44 114 ASN 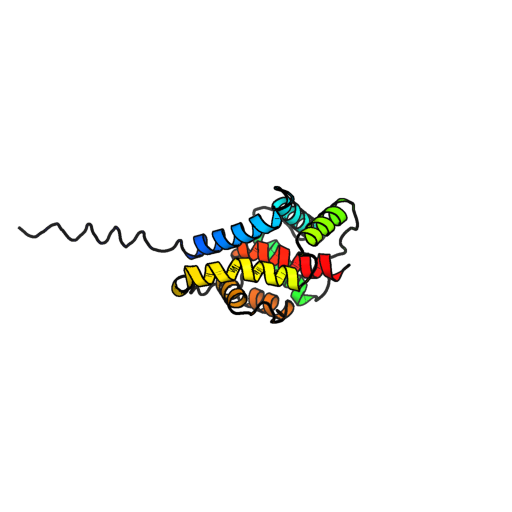A O 1
ATOM 930 N N . LEU A 1 115 ? -9.507 -4.857 4.896 1.00 92.12 115 LEU A N 1
ATOM 931 C CA . LEU A 1 115 ? -8.282 -4.562 5.644 1.00 92.12 115 LEU A CA 1
ATOM 932 C C . LEU A 1 115 ? -8.146 -3.066 5.941 1.00 92.12 115 LEU A C 1
ATOM 934 O O . LEU A 1 115 ? -7.859 -2.695 7.079 1.00 92.12 115 LEU A O 1
ATOM 938 N N . LEU A 1 116 ? -8.333 -2.212 4.931 1.00 89.56 116 LEU A N 1
ATOM 939 C CA . LEU A 1 116 ? -8.239 -0.765 5.110 1.00 89.56 116 LEU A CA 1
ATOM 940 C C . LEU A 1 116 ? -9.322 -0.258 6.061 1.00 89.56 116 LEU A C 1
ATOM 942 O O . LEU A 1 116 ? -9.005 0.463 7.002 1.00 89.56 116 LEU A O 1
ATOM 946 N N . TYR A 1 117 ? -10.574 -0.678 5.872 1.00 90.06 117 TYR A N 1
ATOM 947 C CA . TYR A 1 117 ? -11.672 -0.275 6.746 1.00 90.06 117 TYR A CA 1
ATOM 948 C C . TYR A 1 117 ? -11.429 -0.684 8.205 1.00 90.06 117 TYR A C 1
ATOM 950 O O . TYR A 1 117 ? -11.515 0.149 9.106 1.00 90.06 117 TYR A O 1
ATOM 958 N N . GLU A 1 118 ? -11.072 -1.946 8.447 1.00 91.38 118 GLU A N 1
ATOM 959 C CA . GLU A 1 118 ? -10.816 -2.483 9.788 1.00 91.38 118 GLU A CA 1
ATOM 960 C C . GLU A 1 118 ? -9.592 -1.838 10.448 1.00 91.38 118 GLU A C 1
ATOM 962 O O . GLU A 1 118 ? -9.566 -1.673 11.667 1.00 91.38 118 GLU A O 1
ATOM 967 N N . SER A 1 119 ? -8.595 -1.433 9.657 1.00 92.94 119 SER A N 1
ATOM 968 C CA . SER A 1 119 ? -7.401 -0.754 10.171 1.00 92.94 119 SER A CA 1
ATOM 969 C C . SER A 1 119 ? -7.653 0.719 10.498 1.00 92.94 119 SER A C 1
ATOM 971 O O . SER A 1 119 ? -7.011 1.250 11.403 1.00 92.94 119 SER A O 1
ATOM 973 N N . VAL A 1 120 ? -8.566 1.374 9.772 1.00 90.69 120 VAL A N 1
ATOM 974 C CA . VAL A 1 120 ? -8.787 2.828 9.819 1.00 90.69 120 VAL A CA 1
ATOM 975 C C . VAL A 1 120 ? -9.987 3.212 10.681 1.00 90.69 120 VAL A C 1
ATOM 977 O O . VAL A 1 120 ? -9.870 4.089 11.535 1.00 90.69 120 VAL A O 1
ATOM 980 N N . SER A 1 121 ? -11.139 2.565 10.499 1.00 90.12 121 SER A N 1
ATOM 981 C CA . SER A 1 121 ? -12.404 2.972 11.126 1.00 90.12 121 SER A CA 1
ATOM 982 C C . SER A 1 121 ? -12.344 3.009 12.664 1.00 90.12 121 SER A C 1
ATOM 984 O O . SER A 1 121 ? -12.691 4.046 13.240 1.00 90.12 121 SER A O 1
ATOM 986 N N . PRO A 1 122 ? -11.815 1.985 13.370 1.00 90.44 122 PRO A N 1
ATOM 987 C CA . PRO A 1 122 ? -11.706 2.026 14.832 1.00 90.44 122 PRO A CA 1
ATOM 988 C C . PRO A 1 122 ? -10.826 3.176 15.330 1.00 90.44 122 PRO A C 1
ATOM 990 O O . PRO A 1 122 ? -11.133 3.804 16.344 1.00 90.44 122 PRO A O 1
ATOM 993 N N . VAL A 1 123 ? -9.756 3.483 14.592 1.00 90.38 123 VAL A N 1
ATOM 994 C CA . VAL A 1 123 ? -8.845 4.583 14.909 1.00 90.38 123 VAL A CA 1
ATOM 995 C C . VAL A 1 123 ? -9.561 5.916 14.695 1.00 90.38 123 VAL A C 1
ATOM 997 O O . VAL A 1 123 ? -9.596 6.749 15.595 1.00 90.38 123 VAL A O 1
ATOM 1000 N N . VAL A 1 124 ? -10.236 6.111 13.563 1.00 87.19 124 VAL A N 1
ATOM 1001 C CA . VAL A 1 124 ? -11.001 7.343 13.317 1.00 87.19 124 VAL A CA 1
ATOM 1002 C C . VAL A 1 124 ? -12.088 7.554 14.373 1.00 87.19 124 VAL A C 1
ATOM 1004 O O . VAL A 1 124 ? -12.241 8.668 14.866 1.00 87.19 124 VAL A O 1
ATOM 1007 N N . ILE A 1 125 ? -12.788 6.500 14.801 1.00 86.56 125 ILE A N 1
ATOM 1008 C CA . ILE A 1 125 ? -13.771 6.568 15.894 1.00 86.56 125 ILE A CA 1
ATOM 1009 C C . ILE A 1 125 ? -13.103 6.975 17.216 1.00 86.56 125 ILE A C 1
ATOM 1011 O O . ILE A 1 125 ? -13.614 7.846 17.922 1.00 86.56 125 ILE A O 1
ATOM 1015 N N . LYS A 1 126 ? -11.950 6.382 17.543 1.00 87.94 126 LYS A N 1
ATOM 1016 C CA . LYS A 1 126 ? -11.167 6.688 18.751 1.00 87.94 126 LYS A CA 1
ATOM 1017 C C . LYS A 1 126 ? -10.651 8.132 18.769 1.00 87.94 126 LYS A C 1
ATOM 1019 O O . LYS A 1 126 ? -10.595 8.746 19.833 1.00 87.94 126 LYS A O 1
ATOM 1024 N N . TYR A 1 127 ? -10.317 8.690 17.605 1.00 82.62 127 TYR A N 1
ATOM 1025 C CA . TYR A 1 127 ? -9.729 10.027 17.446 1.00 82.62 127 TYR A CA 1
ATOM 1026 C C . TYR A 1 127 ? -10.685 11.048 16.785 1.00 82.62 127 TYR A C 1
ATOM 1028 O O . TYR A 1 127 ? -10.228 12.077 16.284 1.00 82.62 127 TYR A O 1
ATOM 1036 N N . LYS A 1 128 ? -12.004 10.799 16.813 1.00 72.31 128 LYS A N 1
ATOM 1037 C CA . LYS A 1 128 ? -13.060 11.472 16.021 1.00 72.31 128 LYS A CA 1
ATOM 1038 C C . LYS A 1 128 ? -13.017 13.007 15.996 1.00 72.31 128 LYS A C 1
ATOM 1040 O O . LYS A 1 128 ? -13.244 13.605 14.949 1.00 72.31 128 LYS A O 1
ATOM 1045 N N . ASP A 1 129 ? -12.681 13.651 17.112 1.00 64.25 129 ASP A N 1
ATOM 1046 C CA . ASP A 1 129 ? -12.626 15.120 17.206 1.00 64.25 129 ASP A CA 1
ATOM 1047 C C . ASP A 1 129 ? -11.263 15.718 16.811 1.00 64.25 129 ASP A C 1
ATOM 1049 O O . ASP A 1 129 ? -11.134 16.931 16.652 1.00 64.25 129 ASP A O 1
ATOM 1053 N N . LYS A 1 130 ? -10.236 14.875 16.651 1.00 67.06 130 LYS A N 1
ATOM 1054 C CA . LYS A 1 130 ? -8.825 15.266 16.493 1.00 67.06 130 LYS A CA 1
ATOM 1055 C C . LYS A 1 130 ? -8.272 15.031 15.088 1.00 67.06 130 LYS A C 1
ATOM 1057 O O . LYS A 1 130 ? -7.266 15.632 14.732 1.00 67.06 130 LYS A O 1
ATOM 1062 N N . LEU A 1 131 ? -8.935 14.196 14.285 1.00 67.69 131 LEU A N 1
ATOM 1063 C CA . LEU A 1 131 ? -8.567 13.897 12.894 1.00 67.69 131 LEU A CA 1
ATOM 1064 C C . LEU A 1 131 ? -9.221 14.836 11.867 1.00 67.69 131 LEU A C 1
ATOM 1066 O O . LEU A 1 131 ? -9.412 14.465 10.711 1.00 67.69 131 LEU A O 1
ATOM 1070 N N . LYS A 1 132 ? -9.560 16.070 12.255 1.00 61.56 132 LYS A N 1
ATOM 1071 C CA . LYS A 1 132 ? -9.936 17.110 11.291 1.00 61.56 132 LYS A CA 1
ATOM 1072 C C . LYS A 1 132 ? -8.670 17.781 10.788 1.00 61.56 132 LYS A C 1
ATOM 1074 O O . LYS A 1 132 ? -8.155 18.684 11.441 1.00 61.56 132 LYS A O 1
ATOM 1079 N N . SER A 1 133 ? -8.157 17.329 9.651 1.00 59.41 133 SER A N 1
ATOM 1080 C CA . SER A 1 133 ? -7.036 18.006 9.009 1.00 59.41 133 SER A CA 1
ATOM 1081 C C . SER A 1 133 ? -7.259 18.154 7.506 1.00 59.41 133 SER A C 1
ATOM 1083 O O . SER A 1 133 ? -7.815 17.275 6.849 1.00 59.41 133 SER A O 1
ATOM 1085 N N . GLU A 1 134 ? -6.834 19.304 6.986 1.00 57.53 134 GLU A N 1
ATOM 1086 C CA . GLU A 1 134 ? -6.953 19.733 5.590 1.00 57.53 134 GLU A CA 1
ATOM 1087 C C . GLU A 1 134 ? -5.834 19.150 4.704 1.00 57.53 134 GLU A C 1
ATOM 1089 O O . GLU A 1 134 ? -5.431 19.771 3.725 1.00 57.53 134 GLU A O 1
ATOM 1094 N N . ASN A 1 135 ? -5.297 17.969 5.037 1.00 69.81 135 ASN A N 1
ATOM 1095 C CA . ASN A 1 135 ? -4.308 17.279 4.204 1.00 69.81 135 ASN A CA 1
ATOM 1096 C C . ASN A 1 135 ? -4.909 16.041 3.512 1.00 69.81 135 ASN A C 1
ATOM 1098 O O . ASN A 1 135 ? -5.882 15.443 3.979 1.00 69.81 135 ASN A O 1
ATOM 1102 N N . SER A 1 136 ? -4.339 15.658 2.368 1.00 66.56 136 SER A N 1
ATOM 1103 C CA . SER A 1 136 ? -4.864 14.580 1.517 1.00 66.56 136 SER A CA 1
ATOM 1104 C C . SER A 1 136 ? -4.877 13.207 2.193 1.00 66.56 136 SER A C 1
ATOM 1106 O O . SER A 1 136 ? -5.833 12.454 2.013 1.00 66.56 136 SER A O 1
ATOM 1108 N N . GLY A 1 137 ? -3.878 12.898 3.027 1.00 75.25 137 GLY A N 1
ATOM 1109 C CA . GLY A 1 137 ? -3.861 11.670 3.830 1.00 75.25 137 GLY A CA 1
ATOM 1110 C C . GLY A 1 137 ? -5.058 11.577 4.778 1.00 75.25 137 GLY A C 1
ATOM 1111 O O . GLY A 1 137 ? -5.736 10.554 4.822 1.00 75.25 137 GLY A O 1
ATOM 1112 N N . SER A 1 138 ? -5.395 12.674 5.458 1.00 75.69 138 SER A N 1
ATOM 1113 C CA . SER A 1 138 ? -6.540 12.727 6.372 1.00 75.69 138 SER A CA 1
ATOM 1114 C C . SER A 1 138 ? -7.876 12.620 5.644 1.00 75.69 138 SER A C 1
ATOM 1116 O O . SER A 1 138 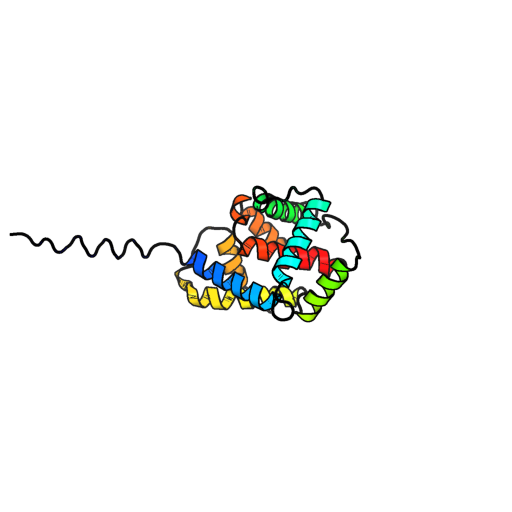? -8.763 11.923 6.127 1.00 75.69 138 SER A O 1
ATOM 1118 N N . LYS A 1 139 ? -8.022 13.247 4.468 1.00 79.00 139 LYS A N 1
ATOM 1119 C CA . LYS A 1 139 ? -9.226 13.092 3.632 1.00 79.00 139 LYS A CA 1
ATOM 1120 C C . LYS A 1 139 ? -9.428 11.642 3.195 1.00 79.00 139 LYS A C 1
ATOM 1122 O O . LYS A 1 139 ? -10.540 11.131 3.283 1.00 79.00 139 LYS A O 1
ATOM 1127 N N . LEU A 1 140 ? -8.359 10.964 2.769 1.00 85.50 140 LEU A N 1
ATOM 1128 C CA . LEU A 1 140 ? -8.412 9.544 2.419 1.00 85.50 140 LEU A CA 1
ATOM 1129 C C . LEU A 1 140 ? -8.796 8.680 3.630 1.00 85.50 140 LEU A C 1
ATOM 1131 O O . LEU A 1 140 ? -9.674 7.830 3.517 1.00 85.50 140 LEU A O 1
ATOM 1135 N N . ILE A 1 141 ? -8.176 8.921 4.788 1.00 86.38 141 ILE A N 1
ATOM 1136 C CA . ILE A 1 141 ? -8.484 8.244 6.058 1.00 86.38 141 ILE A CA 1
ATOM 1137 C C . ILE A 1 141 ? -9.964 8.420 6.430 1.00 86.38 141 ILE A C 1
ATOM 1139 O O . ILE A 1 141 ? -10.640 7.440 6.741 1.00 86.38 141 ILE A O 1
ATOM 1143 N N . GLN A 1 142 ? -10.485 9.650 6.363 1.00 80.94 142 GLN A N 1
ATOM 1144 C CA . GLN A 1 142 ? -11.899 9.939 6.619 1.00 80.94 142 GLN A CA 1
ATOM 1145 C C . GLN A 1 142 ? -12.799 9.214 5.615 1.00 80.94 142 GLN A C 1
ATOM 1147 O O . GLN A 1 142 ? -13.719 8.512 6.025 1.00 80.94 142 GLN A O 1
ATOM 1152 N N . GLY A 1 143 ? -12.483 9.295 4.320 1.00 82.25 143 GLY A N 1
ATOM 1153 C CA . GLY A 1 143 ? -13.236 8.610 3.270 1.00 82.25 143 GLY A CA 1
ATOM 1154 C C . GLY A 1 143 ? -13.293 7.094 3.472 1.00 82.25 143 GLY A C 1
ATOM 1155 O O . GLY A 1 143 ? -14.359 6.499 3.335 1.00 82.25 143 GLY A O 1
ATOM 1156 N N . ILE A 1 144 ? -12.183 6.460 3.866 1.00 85.56 144 ILE A N 1
ATOM 1157 C CA . ILE A 1 144 ? -12.147 5.023 4.183 1.00 85.56 144 ILE A CA 1
ATOM 1158 C C . ILE A 1 144 ? -13.021 4.705 5.402 1.00 85.56 144 ILE A C 1
ATOM 1160 O O . ILE A 1 144 ? -13.751 3.721 5.373 1.00 85.56 144 ILE A O 1
ATOM 1164 N N . ALA A 1 145 ? -12.968 5.514 6.463 1.00 84.50 145 ALA A N 1
ATOM 1165 C CA . ALA A 1 145 ? -13.761 5.277 7.672 1.00 84.50 145 ALA A CA 1
ATOM 1166 C C . ALA A 1 145 ? -15.272 5.462 7.455 1.00 84.50 145 ALA A C 1
ATOM 1168 O O . ALA A 1 145 ? -16.075 4.794 8.110 1.00 84.50 145 ALA A O 1
ATOM 1169 N N . GLU A 1 146 ? -15.655 6.379 6.566 1.00 81.50 146 GLU A N 1
ATOM 1170 C CA . GLU A 1 146 ? -17.051 6.689 6.246 1.00 81.50 146 GLU A CA 1
ATOM 1171 C C . GLU A 1 146 ? -17.657 5.730 5.212 1.00 81.50 146 GLU A C 1
ATOM 1173 O O . GLU A 1 146 ? -18.872 5.521 5.214 1.00 81.50 146 GLU A O 1
ATOM 1178 N N . THR A 1 147 ? -16.828 5.122 4.358 1.00 78.25 147 THR A N 1
ATOM 1179 C CA . THR A 1 147 ? -17.281 4.126 3.377 1.00 78.25 147 THR A CA 1
ATOM 1180 C C . THR A 1 147 ? -17.629 2.823 4.083 1.00 78.25 147 THR A C 1
ATOM 1182 O O . THR A 1 147 ? -16.835 2.315 4.876 1.00 78.25 147 THR A O 1
ATOM 1185 N N . ARG A 1 148 ? -18.805 2.247 3.812 1.00 74.88 148 ARG A N 1
ATOM 1186 C CA . ARG A 1 148 ? -19.158 0.962 4.422 1.00 74.88 148 ARG A CA 1
ATOM 1187 C C . ARG A 1 148 ? -18.384 -0.175 3.744 1.00 74.88 148 ARG A C 1
ATOM 1189 O O . ARG A 1 148 ? -18.139 -0.092 2.544 1.00 74.88 148 ARG A O 1
ATOM 1196 N N . PRO A 1 149 ? -18.032 -1.260 4.454 1.00 70.69 149 PRO A N 1
ATOM 1197 C CA . PRO A 1 149 ? -17.307 -2.396 3.867 1.00 70.69 149 PRO A CA 1
ATOM 1198 C C . PRO A 1 149 ? -18.010 -3.051 2.668 1.00 70.69 149 PRO A C 1
ATOM 1200 O O . PRO A 1 149 ? -17.377 -3.692 1.832 1.00 70.69 149 PRO A O 1
ATOM 1203 N N . GLU A 1 150 ? -19.336 -2.946 2.611 1.00 77.12 150 GLU A N 1
ATOM 1204 C CA . GLU A 1 150 ? -20.162 -3.427 1.508 1.00 77.12 150 GLU A CA 1
ATOM 1205 C C . GLU A 1 150 ? -20.188 -2.502 0.284 1.00 77.12 150 GLU A C 1
ATOM 1207 O O . GLU A 1 150 ? -20.558 -2.961 -0.799 1.00 77.12 150 GLU A O 1
ATOM 1212 N N . ASP A 1 151 ? -19.796 -1.236 0.437 1.00 79.19 151 ASP A N 1
ATOM 1213 C CA . ASP A 1 151 ? -19.801 -0.263 -0.647 1.00 79.19 151 ASP A CA 1
ATOM 1214 C C . ASP A 1 151 ? -18.568 -0.468 -1.531 1.00 79.19 151 ASP A C 1
ATOM 1216 O O . ASP A 1 151 ? -17.427 -0.526 -1.063 1.00 79.19 151 ASP A O 1
ATOM 1220 N N . ASP A 1 152 ? -18.780 -0.566 -2.845 1.00 72.38 152 ASP A N 1
ATOM 1221 C CA . ASP A 1 152 ? -17.661 -0.747 -3.758 1.00 72.38 152 ASP A CA 1
ATOM 1222 C C . ASP A 1 152 ? -16.849 0.549 -3.895 1.00 72.38 152 ASP A C 1
ATOM 1224 O O . ASP A 1 152 ? -17.259 1.501 -4.562 1.00 72.38 152 ASP A O 1
ATOM 1228 N N . LEU A 1 153 ? -15.656 0.579 -3.297 1.00 72.06 153 LEU A N 1
ATOM 1229 C CA . LEU A 1 153 ? -14.700 1.660 -3.516 1.00 72.06 153 LEU A CA 1
ATOM 1230 C C . LEU A 1 153 ? -14.257 1.665 -4.989 1.00 72.06 153 LEU A C 1
ATOM 1232 O O . LEU A 1 153 ? -13.548 0.764 -5.460 1.00 72.06 153 LEU A O 1
ATOM 1236 N N . ASN A 1 154 ? -14.640 2.708 -5.724 1.00 76.94 154 ASN A N 1
ATOM 1237 C CA . ASN A 1 154 ? -14.127 2.945 -7.066 1.00 76.94 154 ASN A CA 1
ATOM 1238 C C . ASN A 1 154 ? -12.660 3.399 -6.977 1.00 76.94 154 ASN A C 1
ATOM 1240 O O . ASN A 1 154 ? -12.371 4.572 -6.738 1.00 76.94 154 ASN A O 1
ATOM 1244 N N . LEU A 1 155 ? -11.743 2.448 -7.181 1.00 76.31 155 LEU A N 1
ATOM 1245 C CA . LEU A 1 155 ? -10.292 2.642 -7.064 1.00 76.31 155 LEU A CA 1
ATOM 1246 C C . LEU A 1 155 ? -9.798 3.830 -7.895 1.00 76.31 155 LEU A C 1
ATOM 1248 O O . LEU A 1 155 ? -8.999 4.628 -7.418 1.00 76.31 155 LEU A O 1
ATOM 1252 N N . HIS A 1 156 ? -10.312 3.975 -9.118 1.00 79.50 156 HIS A N 1
ATOM 1253 C CA . HIS A 1 156 ? -9.893 5.038 -10.026 1.00 79.50 156 HIS A CA 1
ATOM 1254 C C . HIS A 1 156 ? -10.309 6.414 -9.503 1.00 79.50 156 HIS A C 1
ATOM 1256 O O . HIS A 1 156 ? -9.503 7.342 -9.537 1.00 79.50 156 HIS A O 1
ATOM 1262 N N . LEU A 1 157 ? -11.532 6.549 -8.976 1.00 81.50 157 LEU A N 1
ATOM 1263 C CA . LEU A 1 157 ? -12.001 7.806 -8.385 1.00 81.50 157 LEU A CA 1
ATOM 1264 C C . LEU A 1 157 ? -11.222 8.163 -7.120 1.00 81.50 157 LEU A C 1
ATOM 1266 O O . LEU A 1 157 ? -10.835 9.316 -6.956 1.00 81.50 157 LEU A O 1
ATOM 1270 N N . VAL A 1 158 ? -10.943 7.184 -6.256 1.00 84.25 158 VAL A N 1
ATOM 1271 C CA . VAL A 1 158 ? -10.186 7.426 -5.020 1.00 84.25 158 VAL A CA 1
ATOM 1272 C C . VAL A 1 158 ? -8.747 7.836 -5.318 1.00 84.25 158 VAL A C 1
ATOM 1274 O O . VAL A 1 158 ? -8.271 8.818 -4.755 1.00 84.25 158 VAL A O 1
ATOM 1277 N N . ILE A 1 159 ? -8.070 7.153 -6.246 1.00 85.88 159 ILE A N 1
ATOM 1278 C CA . ILE A 1 159 ? -6.708 7.523 -6.655 1.00 85.88 159 ILE A CA 1
ATOM 1279 C C . ILE A 1 159 ? -6.703 8.897 -7.345 1.00 85.88 159 ILE A C 1
ATOM 1281 O O . ILE A 1 159 ? -5.832 9.714 -7.057 1.00 85.88 159 ILE A O 1
ATOM 1285 N N . SER A 1 160 ? -7.683 9.188 -8.209 1.00 84.44 160 SER A N 1
ATOM 1286 C CA . SER A 1 160 ? -7.783 10.492 -8.887 1.00 84.44 160 SER A CA 1
ATOM 1287 C C . SER A 1 160 ? -8.025 11.638 -7.901 1.00 84.44 160 SER A C 1
ATOM 1289 O O . SER A 1 160 ? -7.396 12.690 -8.010 1.00 84.44 160 SER A O 1
ATOM 1291 N N . GLY A 1 161 ? -8.904 11.430 -6.916 1.00 85.25 161 GLY A N 1
ATOM 1292 C CA . GLY A 1 161 ? -9.147 12.391 -5.842 1.00 85.25 161 GLY A CA 1
ATOM 1293 C C . GLY A 1 161 ? -7.898 12.624 -4.995 1.00 85.25 161 GLY A C 1
ATOM 1294 O O . GLY A 1 161 ? -7.524 13.770 -4.765 1.00 85.25 161 GLY A O 1
ATOM 1295 N N . LEU A 1 162 ? -7.193 11.548 -4.623 1.00 88.56 162 LEU A N 1
ATOM 1296 C CA . LEU A 1 162 ? -5.927 11.639 -3.897 1.00 88.56 162 LEU A CA 1
ATOM 1297 C C . LEU A 1 162 ? -4.895 12.466 -4.677 1.00 88.56 162 LEU A C 1
ATOM 1299 O O . LEU A 1 162 ? -4.340 13.407 -4.130 1.00 88.56 162 LEU A O 1
ATOM 1303 N N . LEU A 1 163 ? -4.678 12.177 -5.964 1.00 89.75 163 LEU A N 1
ATOM 1304 C CA . LEU A 1 163 ? -3.718 12.914 -6.797 1.00 89.75 163 LEU A CA 1
ATOM 1305 C C . LEU A 1 163 ? -4.079 14.389 -7.003 1.00 89.75 163 LEU A C 1
ATOM 1307 O O . LEU A 1 163 ? -3.179 15.205 -7.180 1.00 89.75 163 LEU A O 1
ATOM 1311 N N . THR A 1 164 ? -5.370 14.726 -6.995 1.00 87.62 164 THR A N 1
ATOM 1312 C CA . THR A 1 164 ? -5.837 16.118 -7.105 1.00 87.62 164 THR A CA 1
ATOM 1313 C C . THR A 1 164 ? -5.498 16.919 -5.846 1.00 87.62 164 THR A C 1
ATOM 1315 O O . THR A 1 164 ? -5.167 18.098 -5.938 1.00 87.62 164 THR A O 1
ATOM 1318 N N . ASP A 1 165 ? -5.536 16.266 -4.684 1.00 85.62 165 ASP A N 1
ATOM 1319 C CA . ASP A 1 165 ? -5.337 16.883 -3.370 1.00 85.62 165 ASP A CA 1
ATOM 1320 C C . ASP A 1 165 ? -3.921 16.662 -2.789 1.00 85.62 165 ASP A C 1
ATOM 1322 O O . ASP A 1 165 ? -3.647 17.055 -1.648 1.00 85.62 165 ASP A O 1
ATOM 1326 N N . SER A 1 166 ? -3.022 15.994 -3.521 1.00 85.69 166 SER A N 1
ATOM 1327 C CA . SER A 1 166 ? -1.686 15.615 -3.041 1.00 85.69 166 SER A CA 1
ATOM 1328 C C . SER A 1 166 ? -0.551 16.188 -3.883 1.00 85.69 166 SER A C 1
ATOM 1330 O O . SER A 1 166 ? -0.562 16.162 -5.111 1.00 85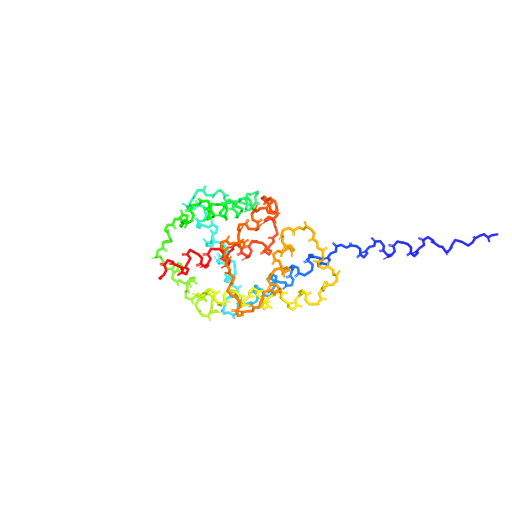.69 166 SER A O 1
ATOM 1332 N N . GLU A 1 167 ? 0.507 16.577 -3.185 1.00 89.50 167 GLU A N 1
ATOM 1333 C CA . GLU A 1 167 ? 1.847 16.794 -3.709 1.00 89.50 167 GLU A CA 1
ATOM 1334 C C . GLU A 1 167 ? 2.727 15.551 -3.468 1.00 89.50 167 GLU A C 1
ATOM 1336 O O . GLU A 1 167 ? 2.450 14.751 -2.567 1.00 89.50 167 GLU A O 1
ATOM 1341 N N . PRO A 1 168 ? 3.834 15.379 -4.217 1.00 90.12 168 PRO A N 1
ATOM 1342 C CA . PRO A 1 168 ? 4.747 14.251 -4.024 1.00 90.12 168 PRO A CA 1
ATOM 1343 C C . PRO A 1 168 ? 5.266 14.085 -2.589 1.00 90.12 168 PRO A C 1
ATOM 1345 O O . PRO A 1 168 ? 5.419 12.963 -2.117 1.00 90.12 168 PRO A O 1
ATOM 1348 N N . THR A 1 169 ? 5.509 15.184 -1.872 1.00 88.19 169 THR A N 1
ATOM 1349 C CA . THR A 1 169 ? 6.003 15.183 -0.482 1.00 88.19 169 THR A CA 1
ATOM 1350 C C . THR A 1 169 ? 5.002 14.581 0.502 1.00 88.19 169 THR A C 1
ATOM 1352 O O . THR A 1 169 ? 5.410 14.009 1.509 1.00 88.19 169 THR A O 1
ATOM 1355 N N . ASN A 1 170 ? 3.696 14.607 0.203 1.00 87.31 170 ASN A N 1
ATOM 1356 C CA . ASN A 1 170 ? 2.702 13.967 1.066 1.00 87.31 170 ASN A CA 1
ATOM 1357 C C . ASN A 1 170 ? 2.935 12.453 1.184 1.00 87.31 170 ASN A C 1
ATOM 1359 O O . ASN A 1 170 ? 2.606 11.870 2.213 1.00 87.31 170 ASN A O 1
ATOM 1363 N N . PHE A 1 171 ? 3.562 11.821 0.188 1.00 89.50 171 PHE A N 1
ATOM 1364 C CA . PHE A 1 171 ? 3.870 10.388 0.185 1.00 89.50 171 PHE A CA 1
ATOM 1365 C C . PHE A 1 171 ? 5.070 10.010 1.071 1.00 89.50 171 PHE A C 1
ATOM 1367 O O . PHE A 1 171 ? 5.424 8.836 1.130 1.00 89.50 171 PHE A O 1
ATOM 1374 N N . GLU A 1 172 ? 5.666 10.952 1.814 1.00 85.31 172 GLU A N 1
ATOM 1375 C CA . GLU A 1 172 ? 6.519 10.623 2.971 1.00 85.31 172 GLU A CA 1
ATOM 1376 C C . GLU A 1 172 ? 5.714 9.937 4.088 1.00 85.31 172 GLU A C 1
ATOM 1378 O O . GLU A 1 172 ? 6.261 9.200 4.908 1.00 85.31 172 GLU A O 1
ATOM 1383 N N . ASN A 1 173 ? 4.396 10.138 4.087 1.00 84.75 173 ASN A N 1
ATOM 1384 C CA . ASN A 1 173 ? 3.466 9.513 5.006 1.00 84.75 173 ASN A CA 1
ATOM 1385 C C . ASN A 1 173 ? 3.387 7.987 4.796 1.00 84.75 173 ASN A C 1
ATOM 1387 O O . ASN A 1 173 ? 3.023 7.501 3.721 1.00 84.75 173 ASN A O 1
ATOM 1391 N N . ALA A 1 174 ? 3.664 7.220 5.854 1.00 87.25 174 ALA A N 1
ATOM 1392 C CA . ALA A 1 174 ? 3.665 5.757 5.808 1.00 87.25 174 ALA A CA 1
ATOM 1393 C C . ALA A 1 174 ? 2.286 5.155 5.479 1.00 87.25 174 ALA A C 1
ATOM 1395 O O . ALA A 1 174 ? 2.218 4.136 4.790 1.00 87.25 174 ALA A O 1
ATOM 1396 N N . PHE A 1 175 ? 1.192 5.795 5.909 1.00 89.50 175 PHE A N 1
ATOM 1397 C CA . PHE A 1 175 ? -0.158 5.341 5.575 1.00 89.50 175 PHE A CA 1
ATOM 1398 C C . PHE A 1 175 ? -0.439 5.493 4.079 1.00 89.50 175 PHE A C 1
ATOM 1400 O O . PHE A 1 175 ? -0.913 4.546 3.453 1.00 89.50 175 PHE A O 1
ATOM 1407 N N . LEU A 1 176 ? -0.079 6.632 3.473 1.00 90.62 176 LEU A N 1
ATOM 1408 C CA . LEU A 1 176 ? -0.213 6.814 2.024 1.00 90.62 176 LEU A CA 1
ATOM 1409 C C . LEU A 1 176 ? 0.633 5.803 1.246 1.00 90.62 176 LEU A C 1
ATOM 1411 O O . LEU A 1 176 ? 0.145 5.231 0.274 1.00 90.62 176 LEU A O 1
ATOM 1415 N N . GLN A 1 177 ? 1.856 5.508 1.696 1.00 92.12 177 GLN A N 1
ATOM 1416 C CA . GLN A 1 177 ? 2.670 4.455 1.080 1.00 92.12 177 GLN A CA 1
ATOM 1417 C C . GLN A 1 177 ? 1.995 3.078 1.160 1.00 92.12 177 GLN A C 1
ATOM 1419 O O . GLN A 1 177 ? 1.908 2.379 0.150 1.00 92.12 177 GLN A O 1
ATOM 1424 N N . ASN A 1 178 ? 1.463 2.699 2.326 1.00 92.31 178 ASN A N 1
ATOM 1425 C CA . ASN A 1 178 ? 0.735 1.438 2.494 1.00 92.31 178 ASN A CA 1
ATOM 1426 C C . ASN A 1 178 ? -0.542 1.386 1.648 1.00 92.31 178 ASN A C 1
ATOM 1428 O O . ASN A 1 178 ? -0.866 0.338 1.086 1.00 92.31 178 ASN A O 1
ATOM 1432 N N . PHE A 1 179 ? -1.239 2.513 1.499 1.00 92.00 179 PHE A N 1
ATOM 1433 C CA . PHE A 1 179 ? -2.382 2.620 0.603 1.00 92.00 179 PHE A CA 1
ATOM 1434 C C . PHE A 1 179 ? -1.978 2.366 -0.854 1.00 92.00 179 PHE A C 1
ATOM 1436 O O . PHE A 1 179 ? -2.605 1.542 -1.515 1.00 92.00 179 PHE A O 1
ATOM 1443 N N . VAL A 1 180 ? -0.906 2.992 -1.356 1.00 94.31 180 VAL A N 1
ATOM 1444 C CA . VAL A 1 180 ? -0.405 2.715 -2.716 1.00 94.31 180 VAL A CA 1
ATOM 1445 C C . VAL A 1 180 ? -0.033 1.243 -2.874 1.00 94.31 180 VAL A C 1
ATOM 1447 O O . VAL A 1 180 ? -0.442 0.607 -3.845 1.00 94.31 180 VAL A O 1
ATOM 1450 N N . LEU A 1 181 ? 0.706 0.690 -1.912 1.00 95.31 181 LEU A N 1
ATOM 1451 C CA . LEU A 1 181 ? 1.178 -0.690 -1.954 1.00 95.31 181 LEU A CA 1
ATOM 1452 C C . LEU A 1 181 ? 0.017 -1.689 -2.033 1.00 95.31 181 LEU A C 1
ATOM 1454 O O . LEU A 1 181 ? -0.013 -2.548 -2.912 1.00 95.31 181 LEU A O 1
ATOM 1458 N N . LEU A 1 182 ? -0.947 -1.584 -1.122 1.00 92.56 182 LEU A N 1
ATOM 1459 C CA . LEU A 1 182 ? -2.021 -2.566 -0.997 1.00 92.56 182 LEU A CA 1
ATOM 1460 C C . LEU A 1 182 ? -3.150 -2.289 -1.991 1.00 92.56 182 LEU A C 1
ATOM 1462 O O . LEU A 1 182 ? -3.649 -3.196 -2.649 1.00 92.56 182 LEU A O 1
ATOM 1466 N N . PHE A 1 183 ? -3.557 -1.033 -2.132 1.00 87.56 183 PHE A N 1
ATOM 1467 C CA . PHE A 1 183 ? -4.773 -0.685 -2.859 1.00 87.56 183 PHE A CA 1
ATOM 1468 C C . PHE A 1 183 ? -4.547 -0.386 -4.337 1.00 87.56 183 PHE A C 1
ATOM 1470 O O . PHE A 1 183 ? -5.435 -0.646 -5.142 1.00 87.56 183 PHE A O 1
ATOM 1477 N N . ALA A 1 184 ? -3.374 0.129 -4.714 1.00 88.19 184 ALA A N 1
ATOM 1478 C CA . ALA A 1 184 ? -3.044 0.354 -6.117 1.00 88.19 184 ALA A CA 1
ATOM 1479 C C . ALA A 1 184 ? -2.198 -0.794 -6.678 1.00 88.19 184 ALA A C 1
ATOM 1481 O O . ALA A 1 184 ? -2.573 -1.396 -7.675 1.00 88.19 184 ALA A O 1
ATOM 1482 N N . PHE A 1 185 ? -1.074 -1.144 -6.053 1.00 92.94 185 PHE A N 1
ATOM 1483 C CA . PHE A 1 185 ? -0.188 -2.174 -6.598 1.00 92.94 185 PHE A CA 1
ATOM 1484 C C . PHE A 1 185 ? -0.740 -3.596 -6.442 1.00 92.94 185 PHE A C 1
ATOM 1486 O O . PHE A 1 185 ? -0.943 -4.280 -7.446 1.00 92.94 185 PHE A O 1
ATOM 1493 N N . VAL A 1 186 ? -1.033 -4.050 -5.218 1.00 93.19 186 VAL A N 1
ATOM 1494 C CA . VAL A 1 186 ? -1.537 -5.421 -5.026 1.00 93.19 186 VAL A CA 1
ATOM 1495 C C . VAL A 1 186 ? -2.849 -5.630 -5.785 1.00 93.19 186 VAL A C 1
ATOM 1497 O O . VAL A 1 186 ? -2.996 -6.613 -6.509 1.00 93.19 186 VAL A O 1
ATOM 1500 N N . GLN A 1 187 ? -3.785 -4.688 -5.685 1.00 87.12 187 GLN A N 1
ATOM 1501 C CA . GLN A 1 187 ? -5.072 -4.845 -6.349 1.00 87.12 187 GLN A CA 1
ATOM 1502 C C . GLN A 1 187 ? -4.994 -4.711 -7.878 1.00 87.12 187 GLN A C 1
ATOM 1504 O O . GLN A 1 187 ? -5.506 -5.584 -8.574 1.00 87.12 187 GLN A O 1
ATOM 1509 N N . MET A 1 188 ? -4.373 -3.654 -8.410 1.00 84.94 188 MET A N 1
ATOM 1510 C CA . MET A 1 188 ? -4.456 -3.349 -9.848 1.00 84.94 188 MET A CA 1
ATOM 1511 C C . MET A 1 188 ? -3.355 -4.006 -10.685 1.00 84.94 188 MET A C 1
ATOM 1513 O O . MET A 1 188 ? -3.472 -4.064 -11.904 1.00 84.94 188 MET A O 1
ATOM 1517 N N . GLU A 1 189 ? -2.262 -4.466 -10.071 1.00 86.94 189 GLU A N 1
ATOM 1518 C CA . GLU A 1 189 ? -1.154 -5.098 -10.801 1.00 86.94 189 GLU A CA 1
ATOM 1519 C C . GLU A 1 189 ? -1.024 -6.583 -10.461 1.00 86.94 189 GLU A C 1
ATOM 1521 O O . GLU A 1 189 ? -0.930 -7.415 -11.361 1.00 86.94 189 GLU A O 1
ATOM 1526 N N . LEU A 1 190 ? -1.048 -6.954 -9.175 1.00 87.31 190 LEU A N 1
ATOM 1527 C CA . LEU A 1 190 ? -0.879 -8.359 -8.787 1.00 87.31 190 LEU A CA 1
ATOM 1528 C C . LEU A 1 190 ? -2.154 -9.188 -8.959 1.00 87.31 190 LEU A C 1
ATOM 1530 O O . LEU A 1 190 ? -2.063 -10.309 -9.468 1.00 87.31 190 LEU A O 1
ATOM 1534 N N . ASN A 1 191 ? -3.312 -8.664 -8.547 1.00 81.00 191 ASN A N 1
ATOM 1535 C CA . ASN A 1 191 ? -4.578 -9.400 -8.577 1.00 81.00 191 ASN A CA 1
ATOM 1536 C C . ASN A 1 191 ? -5.235 -9.365 -9.964 1.00 81.00 191 ASN A C 1
ATOM 1538 O O . ASN A 1 191 ? -5.616 -10.420 -10.459 1.00 81.00 191 ASN A O 1
ATOM 1542 N N . GLU A 1 192 ? -5.325 -8.199 -10.613 1.00 69.00 192 GLU A N 1
ATOM 1543 C CA . GLU A 1 192 ? -6.001 -8.045 -11.918 1.00 69.00 192 GLU A CA 1
ATOM 1544 C C . GLU A 1 192 ? -5.273 -8.712 -13.101 1.00 69.00 192 GLU A C 1
ATOM 1546 O O . GLU A 1 192 ? -5.904 -9.015 -14.109 1.00 69.00 192 GLU A O 1
ATOM 1551 N N . GLN A 1 193 ? -3.972 -8.999 -12.982 1.00 57.16 193 GLN A N 1
ATOM 1552 C CA . GLN A 1 193 ? -3.220 -9.756 -13.997 1.00 57.16 193 GLN A CA 1
ATOM 1553 C C . GLN A 1 193 ? -3.291 -11.289 -13.812 1.00 57.16 193 GLN A C 1
ATOM 1555 O O . GLN A 1 193 ? -2.578 -12.010 -14.514 1.00 57.16 193 GLN A O 1
ATOM 1560 N N . SER A 1 194 ? -4.063 -11.790 -12.835 1.00 45.94 194 SER A N 1
ATOM 1561 C CA . SER A 1 194 ? -4.166 -13.226 -12.498 1.00 45.94 194 SER A CA 1
ATOM 1562 C C . SER A 1 194 ? -5.321 -13.925 -13.201 1.00 45.94 194 SER A C 1
ATOM 1564 O O . SER A 1 194 ? -6.435 -13.360 -13.197 1.00 45.94 194 SER A O 1
#

Radius of gyration: 19.53 Å; chains: 1; bounding box: 36×60×66 Å

pLDDT: mean 81.9, std 16.61, range [31.34, 96.75]

Foldseek 3Di:
DDDPPDPPVVVVVVVPDDCLVVVLLVQLLVLLQCLQPVPPNCRVVLLLVLVLVVLVVLPQDDDPVCPLVSLLVCLVCCLVPVDDSDADDPDPSLVVNCVSCVVSVLLDLLSLLVSNQVSQQVSCVVCVVPLDDLALLSVLSVVSNPDDSPDRPPLNVNSVSSSVRDDSVVSVRPSSSVCSSRRVPSHVHSNVVD

Sequence (194 aa):
MKPIISFLFIFLASCISNNYPNEAENEMNENIRNRLTVNSPSFDKELKKYFEDYLTANNFTVDQATISLAYYNYLKYKVEKGESVGKIKNDSLTIRIKNELKALGFNTKKGIQNLLYESVSPVVIKYKDKLKSENSGSKLIQGIAETRPEDDLNLHLVISGLLTDSEPTNFENAFLQNFVLLFAFVQMELNEQS

Secondary structure (DSSP, 8-state):
-----SSSSHHHHTTSSS-HHHHHHHHHHHHHHHHHTSS-TTHHHHHHHHHHHHHHHTT---STTTHHHHHHHHHHHHHHH-S-SSPPP-SHHHHHHHHHHHHTT-SSHHHHHHHHHHHHHHHHHHTTTT---SSHHHHHHHHHHHS-TTS---HHHHHHHHHHH--GGGGGSHHHHHHIIIIIIIIIIIITT-